Protein AF-0000000078495177 (afdb_homodimer)

pLDDT: mean 87.51, std 13.02, range [41.69, 98.62]

InterPro domains:
  IPR006459 Casparian strip membrane protein [TIGR01569] (25-181)
  IPR006702 Casparian strip membrane protein domain [PF04535] (22-170)
  IPR044173 Casparian strip membrane protein/CASP-like protein [PTHR36488] (22-182)

Nearest PDB structures (foldseek):
  9brd-assembly1_U  TM=6.854E-01  e=9.617E-03  Rattus norvegicus
  8d9o-assembly1_A  TM=4.061E-01  e=2.773E-01  synthetic construct
  8afz-assembly1_A  TM=3.762E-01  e=4.648E+00  Homo sapiens
  7aal-assembly1_B  TM=2.722E-01  e=9.930E+00  Homo sapiens
  9brd-assembly1_U  TM=6.854E-01  e=5.134E-03  Rattus norvegicus

Solvent-accessible surface area (backbone atoms only — not comparable to full-atom values): 18613 Å² total; per-residue (Å²): 139,77,74,63,60,62,52,53,52,49,51,49,48,50,52,49,50,50,50,48,51,51,51,52,51,49,32,51,49,36,28,49,28,24,46,51,18,35,50,39,35,73,64,23,55,40,76,41,74,40,76,47,93,92,44,98,54,67,42,80,46,73,45,49,43,83,73,34,68,38,44,43,45,27,42,52,40,30,47,50,49,26,53,48,26,52,54,50,43,55,51,59,63,50,38,78,76,42,65,86,51,42,66,61,50,36,52,52,48,31,47,53,31,47,54,48,24,37,46,39,19,16,25,34,16,10,36,46,30,46,50,45,34,29,63,71,26,33,81,86,73,58,28,61,54,44,33,83,77,38,45,69,29,43,50,27,47,50,49,17,40,53,36,38,50,51,30,33,52,46,31,49,50,51,28,43,49,33,47,50,53,50,50,56,59,45,78,103,138,77,74,62,60,61,53,53,52,50,51,49,49,50,52,49,51,51,50,48,53,52,49,50,52,50,32,52,48,34,28,50,28,24,46,50,20,34,52,39,35,75,63,22,55,40,76,42,73,39,75,47,93,91,44,97,54,66,42,80,47,73,47,47,43,82,72,34,68,39,43,45,47,26,41,52,41,30,47,50,48,24,54,48,28,52,54,50,42,54,50,59,62,49,39,79,78,42,65,87,52,44,66,60,49,34,51,52,48,32,46,54,30,46,54,48,25,38,47,38,19,16,24,34,17,9,35,46,32,46,49,46,34,30,64,71,26,33,79,87,74,59,29,62,52,44,32,84,76,38,44,69,29,43,50,28,47,50,49,19,39,54,36,36,50,50,31,32,52,46,31,49,50,50,27,42,49,33,48,49,53,48,50,55,59,46,77,105

Structure (mmCIF, N/CA/C/O backbone):
data_AF-0000000078495177-model_v1
#
loop_
_entity.id
_entity.type
_entity.pdbx_description
1 polymer 'CASP-like protein'
#
loop_
_atom_site.group_PDB
_atom_site.id
_atom_site.type_symbol
_atom_site.label_atom_id
_atom_site.label_alt_id
_atom_site.label_comp_id
_atom_site.label_asym_id
_atom_site.label_entity_id
_atom_site.label_seq_id
_atom_site.pdbx_PDB_ins_code
_atom_site.Cartn_x
_atom_site.Cartn_y
_atom_site.Cartn_z
_atom_site.occupancy
_atom_site.B_iso_or_equiv
_atom_site.auth_seq_id
_atom_site.auth_comp_id
_atom_site.auth_asym_id
_atom_site.auth_atom_id
_atom_site.pdbx_PDB_model_num
ATOM 1 N N . MET A 1 1 ? -11.586 50.062 8.516 1 41.69 1 MET A N 1
A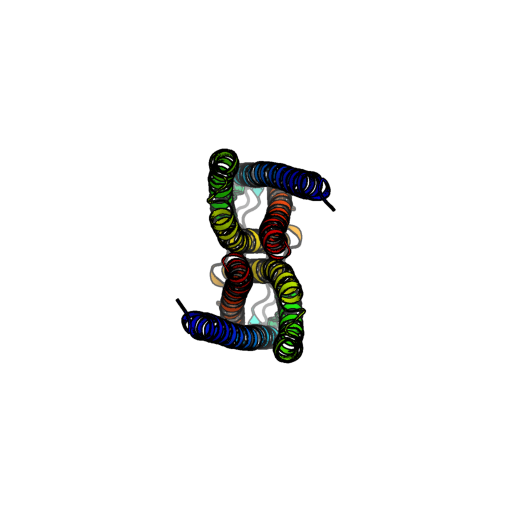TOM 2 C CA . MET A 1 1 ? -10.734 49 9.031 1 41.69 1 MET A CA 1
ATOM 3 C C . MET A 1 1 ? -11.539 48.031 9.898 1 41.69 1 MET A C 1
ATOM 5 O O . MET A 1 1 ? -10.961 47.188 10.578 1 41.69 1 MET A O 1
ATOM 9 N N . ALA A 1 2 ? -12.703 48.344 10.398 1 52.03 2 ALA A N 1
ATOM 10 C CA . ALA A 1 2 ? -13.656 47.906 11.406 1 52.03 2 ALA A CA 1
ATOM 11 C C . ALA A 1 2 ? -14.039 46.438 11.172 1 52.03 2 ALA A C 1
ATOM 13 O O . ALA A 1 2 ? -13.93 45.594 12.07 1 52.03 2 ALA A O 1
ATOM 14 N N . SER A 1 3 ? -15.117 46.125 10.5 1 46.94 3 SER A N 1
ATOM 15 C CA . SER A 1 3 ? -16.078 45.031 10.469 1 46.94 3 SER A CA 1
ATOM 16 C C . SER A 1 3 ? -15.531 43.844 9.711 1 46.94 3 SER A C 1
ATOM 18 O O . SER A 1 3 ? -16.281 42.938 9.344 1 46.94 3 SER A O 1
ATOM 20 N N . GLU A 1 4 ? -14.398 43.844 9.023 1 54.75 4 GLU A N 1
ATOM 21 C CA . GLU A 1 4 ? -13.781 42.781 8.234 1 54.75 4 GLU A CA 1
ATOM 22 C C . GLU A 1 4 ? -13.43 41.562 9.102 1 54.75 4 GLU A C 1
ATOM 24 O O . GLU A 1 4 ? -13.273 40.469 8.594 1 54.75 4 GLU A O 1
ATOM 29 N N . ALA A 1 5 ? -13.266 41.688 10.32 1 57.94 5 ALA A N 1
ATOM 30 C CA . ALA A 1 5 ? -12.945 40.656 11.289 1 57.94 5 ALA A CA 1
ATOM 31 C C . ALA A 1 5 ? -14.078 39.625 11.391 1 57.94 5 ALA A C 1
ATOM 33 O O . ALA A 1 5 ? -13.844 38.438 11.375 1 57.94 5 ALA A O 1
ATOM 34 N N . PRO A 1 6 ? -15.227 40.125 11.445 1 59.19 6 PRO A N 1
ATOM 35 C CA . PRO A 1 6 ? -16.297 39.125 11.57 1 59.19 6 PRO A CA 1
ATOM 36 C C . PRO A 1 6 ? -16.469 38.281 10.312 1 59.19 6 PRO A C 1
ATOM 38 O O . PRO A 1 6 ? -16.797 37.094 10.398 1 59.19 6 PRO A O 1
ATOM 41 N N . ALA A 1 7 ? -16.219 38.781 9.188 1 60.12 7 ALA A N 1
ATOM 42 C CA . ALA A 1 7 ? -16.359 38.062 7.922 1 60.12 7 ALA A CA 1
ATOM 43 C C . ALA A 1 7 ? -15.258 37.031 7.746 1 60.12 7 ALA A C 1
ATOM 45 O O . ALA A 1 7 ? -15.508 35.938 7.254 1 60.12 7 ALA A O 1
ATOM 46 N N . LYS A 1 8 ? -14.07 37.344 8.109 1 60.84 8 LYS A N 1
ATOM 47 C CA . LYS A 1 8 ? -12.961 36.406 8.023 1 60.84 8 LYS A CA 1
ATOM 48 C C . LYS A 1 8 ? -13.164 35.25 8.969 1 60.84 8 LYS A C 1
ATOM 50 O O . LYS A 1 8 ? -12.891 34.094 8.602 1 60.84 8 LYS A O 1
ATOM 55 N N . TYR A 1 9 ? -13.727 35.562 10.141 1 63.09 9 TYR A N 1
ATOM 56 C CA . TYR A 1 9 ? -14.031 34.5 11.094 1 63.09 9 TYR A CA 1
ATOM 57 C C . TYR A 1 9 ? -15.172 33.625 10.586 1 63.09 9 TYR A C 1
ATOM 59 O O . TYR A 1 9 ? -15.141 32.406 10.742 1 63.09 9 TYR A O 1
ATOM 67 N N . GLU A 1 10 ? -16.141 34.25 9.977 1 63.38 10 GLU A N 1
ATOM 68 C CA . GLU A 1 10 ? -17.25 33.5 9.398 1 63.38 10 GLU A CA 1
ATOM 69 C C . GLU A 1 10 ? -16.781 32.656 8.203 1 63.38 10 GLU A C 1
ATOM 71 O O . GLU A 1 10 ? -17.203 31.516 8.023 1 63.38 10 GLU A O 1
ATOM 76 N N . ASP A 1 11 ? -15.914 33.188 7.434 1 62.84 11 ASP A N 1
ATOM 77 C CA . ASP A 1 11 ? -15.359 32.5 6.277 1 62.84 11 ASP A CA 1
ATOM 78 C C . ASP A 1 11 ? -14.5 31.312 6.715 1 62.84 11 ASP A C 1
ATOM 80 O O . ASP A 1 11 ? -14.617 30.203 6.168 1 62.84 11 ASP A O 1
ATOM 84 N N . GLN A 1 12 ? -13.82 31.562 7.773 1 67.25 12 GLN A N 1
ATOM 85 C CA . GLN A 1 12 ? -12.984 30.484 8.297 1 67.25 12 GLN A CA 1
ATOM 86 C C . GLN A 1 12 ? -13.836 29.375 8.906 1 67.25 12 GLN A C 1
ATOM 88 O O . GLN A 1 12 ? -13.523 28.188 8.758 1 67.25 12 GLN A O 1
ATOM 93 N N . ARG A 1 13 ? -14.898 29.812 9.602 1 67 13 ARG A N 1
ATOM 94 C CA . ARG A 1 13 ? -15.82 28.828 10.172 1 67 13 ARG A CA 1
ATOM 95 C C . ARG A 1 13 ? -16.5 28.016 9.078 1 67 13 ARG A C 1
ATOM 97 O O . ARG A 1 13 ? -16.641 26.797 9.203 1 67 13 ARG A O 1
ATOM 104 N N . ALA A 1 14 ? -16.891 28.703 8.078 1 68 14 ALA A N 1
ATOM 105 C CA . ALA A 1 14 ? -17.531 28.016 6.961 1 68 14 ALA A CA 1
ATOM 106 C C . ALA A 1 14 ? -16.578 27.031 6.289 1 68 14 ALA A C 1
ATOM 108 O O . ALA A 1 14 ? -16.969 25.922 5.938 1 68 14 ALA A O 1
ATOM 109 N N . VAL A 1 15 ? -15.367 27.391 6.145 1 66.12 15 VAL A N 1
ATOM 110 C CA . VAL A 1 15 ? -14.359 26.531 5.527 1 66.12 15 VAL A CA 1
ATOM 111 C C . VAL A 1 15 ? -14.086 25.328 6.422 1 66.12 15 VAL A C 1
ATOM 113 O O . VAL A 1 15 ? -13.992 24.188 5.941 1 66.12 15 VAL A O 1
ATOM 116 N N . ARG A 1 16 ? -14.141 25.609 7.66 1 69.38 16 ARG A N 1
ATOM 117 C CA . ARG A 1 16 ? -13.891 24.531 8.617 1 69.38 16 ARG A CA 1
ATOM 118 C C . ARG A 1 16 ? -15.047 23.531 8.625 1 69.38 16 ARG A C 1
ATOM 120 O O . ARG A 1 16 ? -14.82 22.328 8.695 1 69.38 16 ARG A O 1
ATOM 127 N N . GLU A 1 17 ? -16.219 24.125 8.531 1 70.44 17 GLU A N 1
ATOM 128 C CA . GLU A 1 17 ? -17.406 23.266 8.523 1 70.44 17 GLU A CA 1
ATOM 129 C C . GLU A 1 17 ? -17.469 22.422 7.246 1 70.44 17 GLU A C 1
ATOM 131 O O . GLU A 1 17 ? -17.859 21.266 7.285 1 70.44 17 GLU A O 1
ATOM 136 N N . ASN A 1 18 ? -17.094 23 6.25 1 74.19 18 ASN A N 1
ATOM 137 C CA . ASN A 1 18 ? -17.094 22.266 4.988 1 74.19 18 ASN A CA 1
ATOM 138 C C . ASN A 1 18 ? -16.047 21.141 5 1 74.19 18 ASN A C 1
ATOM 140 O O . ASN A 1 18 ? -16.328 20.047 4.531 1 74.19 18 ASN A O 1
ATOM 144 N N . TYR A 1 19 ? -15.023 21.453 5.668 1 79.69 19 TYR A N 1
ATOM 145 C CA . TYR A 1 19 ? -13.977 20.453 5.73 1 79.69 19 TYR A CA 1
ATOM 146 C C . TYR A 1 19 ? -14.391 19.297 6.633 1 79.69 19 TYR A C 1
ATOM 148 O O . TYR A 1 19 ? -14.109 18.125 6.328 1 79.69 19 TYR A O 1
ATOM 156 N N . PHE A 1 20 ? -15.172 19.672 7.578 1 80.44 20 PHE A N 1
ATOM 157 C CA . PHE A 1 20 ? -15.656 18.641 8.492 1 80.44 20 PHE A CA 1
ATOM 158 C C . PHE A 1 20 ? -16.672 17.734 7.793 1 80.44 20 PHE A C 1
ATOM 160 O O . PHE A 1 20 ? -16.594 16.516 7.926 1 80.44 20 PHE A O 1
ATOM 167 N N . GLY A 1 21 ? -17.5 18.297 7.105 1 84.44 21 GLY A N 1
ATOM 168 C CA . GLY A 1 21 ? -18.484 17.516 6.363 1 84.44 21 GLY A CA 1
ATOM 169 C C . GLY A 1 21 ? -17.859 16.594 5.34 1 84.44 21 GLY A C 1
ATOM 170 O O . GLY A 1 21 ? -18.281 15.445 5.184 1 84.44 21 GLY A O 1
ATOM 171 N N . ILE A 1 22 ? -16.906 17.078 4.672 1 89.88 22 ILE A N 1
ATOM 172 C CA . ILE A 1 22 ? -16.203 16.297 3.664 1 89.88 22 ILE A CA 1
ATOM 173 C C . ILE A 1 22 ? -15.461 15.148 4.336 1 89.88 22 ILE A C 1
ATOM 175 O O . ILE A 1 22 ? -15.461 14.016 3.838 1 89.88 22 ILE A O 1
ATOM 179 N N . ASP A 1 23 ? -14.891 15.422 5.41 1 89.81 23 ASP A N 1
ATOM 180 C CA . ASP A 1 23 ? -14.164 14.398 6.156 1 89.81 23 ASP A CA 1
ATOM 181 C C . ASP A 1 23 ? -15.102 13.266 6.594 1 89.81 23 ASP A C 1
ATOM 183 O O . ASP A 1 23 ? -14.805 12.094 6.371 1 89.81 23 ASP A O 1
ATOM 187 N N . VAL A 1 24 ? -16.203 13.633 7.176 1 89.62 24 VAL A N 1
ATOM 188 C CA . VAL A 1 24 ? -17.172 12.641 7.656 1 89.62 24 VAL A CA 1
ATOM 189 C C . VAL A 1 24 ? -17.703 11.836 6.477 1 89.62 24 VAL A C 1
ATOM 191 O O . VAL A 1 24 ? -17.844 10.617 6.562 1 89.62 24 VAL A O 1
ATOM 194 N N . GLY A 1 25 ? -17.984 12.469 5.426 1 92.88 25 GLY A N 1
ATOM 195 C CA . GLY A 1 25 ? -18.453 11.781 4.238 1 92.88 25 GLY A CA 1
ATOM 196 C C . GLY A 1 25 ? -17.469 10.773 3.691 1 92.88 25 GLY A C 1
ATOM 197 O O . GLY A 1 25 ? -17.844 9.664 3.314 1 92.88 25 GLY A O 1
ATOM 198 N N . LEU A 1 26 ? -16.266 11.18 3.65 1 94.75 26 LEU A N 1
ATOM 199 C CA . LEU A 1 26 ? -15.219 10.289 3.148 1 94.75 26 LEU A CA 1
ATOM 200 C C . LEU A 1 26 ? -15.031 9.102 4.082 1 94.75 26 LEU A C 1
ATOM 202 O O . LEU A 1 26 ? -14.758 7.988 3.627 1 94.75 26 LEU A O 1
ATOM 206 N N . ARG A 1 27 ? -15.203 9.328 5.297 1 94.94 27 ARG A N 1
ATOM 207 C CA . ARG A 1 27 ? -15.039 8.25 6.262 1 94.94 27 ARG A CA 1
ATOM 208 C C . ARG A 1 27 ? -16.188 7.254 6.172 1 94.94 27 ARG A C 1
ATOM 210 O O . ARG A 1 27 ? -15.992 6.051 6.344 1 94.94 27 ARG A O 1
ATOM 217 N N . VAL A 1 28 ? -17.344 7.695 5.926 1 95.62 28 VAL A N 1
ATOM 218 C CA . VAL A 1 28 ? -18.484 6.816 5.715 1 95.62 28 VAL A CA 1
ATOM 219 C C . VAL A 1 28 ? -18.266 5.98 4.457 1 95.62 28 VAL A C 1
ATOM 221 O O . VAL A 1 28 ? -18.516 4.773 4.453 1 95.62 28 VAL A O 1
ATOM 224 N N . LEU A 1 29 ? -17.766 6.641 3.475 1 97.31 29 LEU A N 1
ATOM 225 C CA . LEU A 1 29 ? -17.484 5.93 2.232 1 97.31 29 LEU A CA 1
ATOM 226 C C . LEU A 1 29 ? -16.391 4.891 2.441 1 97.31 29 LEU A C 1
ATOM 228 O O . LEU A 1 29 ? -16.438 3.801 1.866 1 97.31 29 LEU A O 1
ATOM 232 N N . LEU A 1 30 ? -15.414 5.301 3.195 1 97.75 30 LEU A N 1
ATOM 233 C CA . LEU A 1 30 ? -14.352 4.355 3.514 1 97.75 30 LEU A CA 1
ATOM 234 C C . LEU A 1 30 ? -14.906 3.137 4.242 1 97.75 30 LEU A C 1
ATOM 236 O O . LEU A 1 30 ? -14.539 2.002 3.932 1 97.75 30 LEU A O 1
ATOM 240 N N . PHE A 1 31 ? -15.805 3.346 5.199 1 97.81 31 PHE A N 1
ATOM 241 C CA . PHE A 1 31 ? -16.453 2.258 5.926 1 97.81 31 PHE A CA 1
ATOM 242 C C . PHE A 1 31 ? -17.219 1.355 4.973 1 97.81 31 PHE A C 1
ATOM 244 O O . PHE A 1 31 ? -17.078 0.132 5.008 1 97.81 31 PHE A O 1
ATOM 251 N N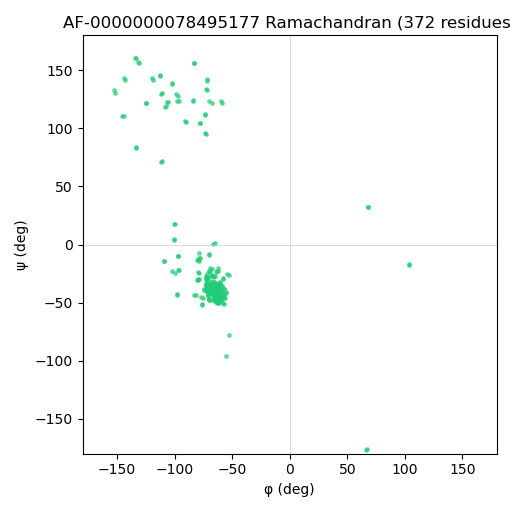 . ALA A 1 32 ? -17.938 1.971 4.109 1 98.25 32 ALA A N 1
ATOM 252 C CA . ALA A 1 32 ? -18.734 1.204 3.158 1 98.25 32 ALA A CA 1
ATOM 253 C C . ALA A 1 32 ? -17.844 0.398 2.217 1 98.25 32 ALA A C 1
ATOM 255 O O . ALA A 1 32 ? -18.094 -0.787 1.982 1 98.25 32 ALA A O 1
ATOM 256 N N . ALA A 1 33 ? -16.828 1.015 1.692 1 98.44 33 ALA A N 1
ATOM 257 C CA . ALA A 1 33 ? -15.93 0.353 0.742 1 98.44 33 ALA A CA 1
ATOM 258 C C . ALA A 1 33 ? -15.227 -0.836 1.388 1 98.44 33 ALA A C 1
ATOM 260 O O . ALA A 1 33 ? -15.141 -1.913 0.793 1 98.44 33 ALA A O 1
ATOM 261 N N . THR A 1 34 ? -14.742 -0.66 2.615 1 98.56 34 THR A N 1
ATOM 262 C CA . THR A 1 34 ? -14.031 -1.744 3.289 1 98.56 34 THR A CA 1
ATOM 263 C C . THR A 1 34 ? -15 -2.863 3.672 1 98.56 34 THR A C 1
ATOM 265 O O . THR A 1 34 ? -14.68 -4.043 3.52 1 98.56 34 THR A O 1
ATOM 268 N N . LEU A 1 35 ? -16.156 -2.496 4.098 1 98.19 35 LEU A N 1
ATOM 269 C CA . LEU A 1 35 ? -17.156 -3.494 4.477 1 98.19 35 LEU A CA 1
ATOM 270 C C . LEU A 1 35 ? -17.594 -4.316 3.27 1 98.19 35 LEU A C 1
ATOM 272 O O . LEU A 1 35 ? -17.609 -5.547 3.328 1 98.19 35 LEU A O 1
ATOM 276 N N . VAL A 1 36 ? -17.891 -3.637 2.215 1 98.44 36 VAL A N 1
ATOM 277 C CA . VAL A 1 36 ? -18.328 -4.316 0.998 1 98.44 36 VAL A CA 1
ATOM 278 C C . VAL A 1 36 ? -17.219 -5.238 0.498 1 98.44 36 VAL A C 1
ATOM 280 O O . VAL A 1 36 ? -17.469 -6.379 0.112 1 98.44 36 VAL A O 1
ATOM 283 N N . SER A 1 37 ? -16.016 -4.738 0.53 1 98.62 37 SER A N 1
ATOM 284 C CA . SER A 1 37 ? -14.883 -5.535 0.065 1 98.62 37 SER A CA 1
ATOM 285 C C . SER A 1 37 ? -14.719 -6.797 0.906 1 98.62 37 SER A C 1
ATOM 287 O O . SER A 1 37 ? -14.508 -7.887 0.367 1 98.62 37 SER A O 1
ATOM 289 N N . VAL A 1 38 ? -14.836 -6.688 2.201 1 98.25 38 VAL A N 1
ATOM 290 C CA . VAL A 1 38 ? -14.68 -7.824 3.1 1 98.25 38 VAL A CA 1
ATOM 291 C C . VAL A 1 38 ? -15.812 -8.82 2.873 1 98.25 38 VAL A C 1
ATOM 293 O O . VAL A 1 38 ? -15.57 -10.031 2.762 1 98.25 38 VAL A O 1
ATOM 296 N N . ILE A 1 39 ? -17 -8.352 2.721 1 97.94 39 ILE A N 1
ATOM 297 C CA . ILE A 1 39 ? -18.156 -9.227 2.543 1 97.94 39 ILE A CA 1
ATOM 298 C C . ILE A 1 39 ? -18.047 -9.953 1.204 1 97.94 39 ILE A C 1
ATOM 300 O O . ILE A 1 39 ? -18.219 -11.172 1.138 1 97.94 39 ILE A O 1
ATOM 304 N N . VAL A 1 40 ? -17.75 -9.242 0.16 1 97.81 40 VAL A N 1
ATOM 305 C CA . VAL A 1 40 ? -17.656 -9.836 -1.171 1 97.81 40 VAL A CA 1
ATOM 306 C C . VAL A 1 40 ? -16.562 -10.891 -1.189 1 97.81 40 VAL A C 1
ATOM 308 O O . VAL A 1 40 ? -16.734 -11.969 -1.767 1 97.81 40 VAL A O 1
ATOM 311 N N . MET A 1 41 ? -15.445 -10.617 -0.524 1 97.56 41 MET A N 1
ATOM 312 C CA . MET A 1 41 ? -14.352 -11.586 -0.475 1 97.56 41 MET A CA 1
ATOM 313 C C . MET A 1 41 ? -14.734 -12.797 0.363 1 97.56 41 MET A C 1
ATOM 315 O O . MET A 1 41 ? -14.461 -13.938 -0.024 1 97.56 41 MET A O 1
ATOM 319 N N . ALA A 1 42 ? -15.391 -12.539 1.483 1 95.44 42 ALA A N 1
ATOM 320 C CA . ALA A 1 42 ? -15.727 -13.609 2.416 1 95.44 42 ALA A CA 1
ATOM 321 C C . ALA A 1 42 ? -16.797 -14.523 1.834 1 95.44 42 ALA A C 1
ATOM 323 O O . ALA A 1 42 ? -16.906 -15.688 2.221 1 95.44 42 ALA A O 1
ATOM 324 N N . THR A 1 43 ? -17.531 -14 0.903 1 95.19 43 THR A N 1
ATOM 325 C CA . THR A 1 43 ? -18.594 -14.797 0.306 1 95.19 43 THR A CA 1
ATOM 326 C C . THR A 1 43 ? -18.156 -15.367 -1.041 1 95.19 43 THR A C 1
ATOM 328 O O . THR A 1 43 ? -18.938 -16.016 -1.728 1 95.19 43 THR A O 1
ATOM 331 N N . ALA A 1 44 ? -16.953 -15.141 -1.387 1 95.38 44 ALA A N 1
ATOM 332 C CA . ALA A 1 44 ? -16.422 -15.68 -2.639 1 95.38 44 ALA A CA 1
ATOM 333 C C . ALA A 1 44 ? -16.188 -17.188 -2.531 1 95.38 44 ALA A C 1
ATOM 335 O O . ALA A 1 44 ? -15.188 -17.625 -1.961 1 95.38 44 ALA A O 1
ATOM 336 N N . LYS A 1 45 ? -17.109 -17.969 -2.949 1 94 45 LYS A N 1
ATOM 337 C CA . LYS A 1 45 ? -17 -19.422 -2.957 1 94 45 LYS A CA 1
ATOM 338 C C . LYS A 1 45 ? -17.672 -20.016 -4.191 1 94 45 LYS A C 1
ATOM 340 O O . LYS A 1 45 ? -18.656 -19.469 -4.699 1 94 45 LYS A O 1
ATOM 345 N N . GLN A 1 46 ? -17.016 -21.031 -4.68 1 93.94 46 GLN A N 1
ATOM 346 C CA . GLN A 1 46 ? -17.547 -21.75 -5.836 1 93.94 46 GLN A CA 1
ATOM 347 C C . GLN A 1 46 ? -17.094 -23.203 -5.852 1 93.94 46 GLN A C 1
ATOM 349 O O . GLN A 1 46 ? -15.906 -23.5 -5.672 1 93.94 46 GLN A O 1
ATOM 354 N N . THR A 1 47 ? -18.062 -24.141 -6.039 1 92.69 47 THR A N 1
ATOM 355 C CA . THR A 1 47 ? -17.766 -25.562 -6.129 1 92.69 47 THR A CA 1
ATOM 356 C C . THR A 1 47 ? -17.875 -26.047 -7.57 1 92.69 47 THR A C 1
ATOM 358 O O . THR A 1 47 ? -18.859 -25.781 -8.25 1 92.69 47 THR A O 1
ATOM 361 N N . GLU A 1 48 ? -16.797 -26.609 -8.047 1 90.81 48 GLU A N 1
ATOM 362 C CA . GLU A 1 48 ? -16.812 -27.125 -9.406 1 90.81 48 GLU A CA 1
ATOM 363 C C . GLU A 1 48 ? -16.25 -28.547 -9.453 1 90.81 48 GLU A C 1
ATOM 365 O O . GLU A 1 48 ? -15.5 -28.953 -8.562 1 90.81 48 GLU A O 1
ATOM 370 N N . LEU A 1 49 ? -16.641 -29.312 -10.516 1 86 49 LEU A N 1
ATOM 371 C CA . LEU A 1 49 ? -16.125 -30.656 -10.758 1 86 49 LEU A CA 1
ATOM 372 C C . LEU A 1 49 ? -14.891 -30.609 -11.648 1 86 49 LEU A C 1
ATOM 374 O O . LEU A 1 49 ? -14.961 -30.172 -12.797 1 86 49 LEU A O 1
ATOM 378 N N . VAL A 1 50 ? -13.773 -30.859 -10.93 1 79.75 50 VAL A N 1
ATOM 379 C CA . VAL A 1 50 ? -12.531 -30.781 -11.688 1 79.75 50 VAL A CA 1
ATOM 380 C C . VAL A 1 50 ? -11.906 -32.188 -11.789 1 79.75 50 VAL A C 1
ATOM 382 O O . VAL A 1 50 ? -12.156 -33.031 -10.945 1 79.75 50 VAL A O 1
ATOM 385 N N . SER A 1 51 ? -11.273 -32.344 -13.008 1 74.31 51 SER A N 1
ATOM 386 C CA . SER A 1 51 ? -10.57 -33.625 -13.211 1 74.31 51 SER A CA 1
ATOM 387 C C . SER A 1 51 ? -9.234 -33.625 -12.469 1 74.31 51 SER A C 1
ATOM 389 O O . SER A 1 51 ? -8.453 -32.688 -12.578 1 74.31 51 SER A O 1
ATOM 391 N N . ALA A 1 52 ? -9.156 -34.344 -11.336 1 63.59 52 ALA A N 1
ATOM 392 C CA . ALA A 1 52 ? -7.879 -34.469 -10.641 1 63.59 52 ALA A CA 1
ATOM 393 C C . ALA A 1 52 ? -6.926 -35.375 -11.406 1 63.59 52 ALA A C 1
ATOM 395 O O . ALA A 1 52 ? -7.359 -36.312 -12.07 1 63.59 52 ALA A O 1
ATOM 396 N N . PRO A 1 53 ? -5.562 -34.969 -11.422 1 60.22 53 PRO A N 1
ATOM 397 C CA . PRO A 1 53 ? -4.648 -35.875 -12.109 1 60.22 53 PRO A CA 1
ATOM 398 C C . PRO A 1 53 ? -4.664 -37.281 -11.5 1 60.22 53 PRO A C 1
ATOM 400 O O . PRO A 1 53 ? -4.531 -37.438 -10.289 1 60.22 53 PRO A O 1
ATOM 403 N N . GLY A 1 54 ? -4.977 -38.25 -12.328 1 58.72 54 GLY A N 1
ATOM 404 C CA . GLY A 1 54 ? -4.867 -39.656 -11.953 1 58.72 54 GLY A CA 1
ATOM 405 C C . GLY A 1 54 ? -6.207 -40.312 -11.633 1 58.72 54 GLY A C 1
ATOM 406 O O . GLY A 1 54 ? -6.285 -41.5 -11.406 1 58.72 54 GLY A O 1
ATOM 407 N N . ILE A 1 55 ? -7.203 -39.469 -11.398 1 62.16 55 ILE A N 1
ATOM 408 C CA . ILE A 1 55 ? -8.492 -40.062 -11.039 1 62.16 55 ILE A CA 1
ATOM 409 C C . ILE A 1 55 ? -9.469 -39.906 -12.203 1 62.16 55 ILE A C 1
ATOM 411 O O . ILE A 1 55 ? -9.688 -38.781 -12.703 1 62.16 55 ILE A O 1
ATOM 415 N N . PRO A 1 56 ? -9.93 -40.969 -12.734 1 68.56 56 PRO A N 1
ATOM 416 C CA . PRO A 1 56 ? -10.844 -40.969 -13.883 1 68.56 56 PRO A CA 1
ATOM 417 C C . PRO A 1 56 ? -12.188 -40.344 -13.555 1 68.56 56 PRO A C 1
ATOM 419 O O . PRO A 1 56 ? -13.078 -40.281 -14.406 1 68.56 56 PRO A O 1
ATOM 422 N N . PHE A 1 57 ? -12.445 -39.812 -12.242 1 72.94 57 PHE A N 1
ATOM 423 C CA . PHE A 1 57 ? -13.727 -39.188 -11.906 1 72.94 57 PHE A CA 1
ATOM 424 C C . PHE A 1 57 ? -13.531 -37.75 -11.492 1 72.94 57 PHE A C 1
ATOM 426 O O . PHE A 1 57 ? -12.445 -37.344 -11.055 1 72.94 57 PHE A O 1
ATOM 433 N N . ARG A 1 58 ? -14.461 -37 -11.891 1 78.12 58 ARG A N 1
ATOM 434 C CA . ARG A 1 58 ? -14.477 -35.594 -11.492 1 78.12 58 ARG A CA 1
ATOM 435 C C . ARG A 1 58 ? -14.789 -35.469 -10 1 78.12 58 ARG A C 1
ATOM 437 O O . ARG A 1 58 ? -15.664 -36.156 -9.477 1 78.12 58 ARG A O 1
ATOM 444 N N . VAL A 1 59 ? -13.867 -34.812 -9.297 1 79.38 59 VAL A N 1
ATOM 445 C CA . VAL A 1 59 ? -14.062 -34.562 -7.875 1 79.38 59 VAL A CA 1
ATOM 446 C C . VAL A 1 59 ? -14.492 -33.125 -7.668 1 79.38 59 VAL A C 1
ATOM 448 O O . VAL A 1 59 ? -14.102 -32.219 -8.43 1 79.38 59 VAL A O 1
ATOM 451 N N . SER A 1 60 ? -15.445 -33.031 -6.762 1 83.69 60 SER A N 1
ATOM 452 C CA . SER A 1 60 ? -15.906 -31.672 -6.43 1 83.69 60 SER A CA 1
ATOM 453 C C . SER A 1 60 ? -14.883 -30.938 -5.586 1 83.69 60 SER A C 1
ATOM 455 O O . SER A 1 60 ? -14.578 -31.344 -4.461 1 83.69 60 SER A O 1
ATOM 457 N N . VAL A 1 61 ? -14.32 -29.953 -6.188 1 87.19 61 VAL A N 1
ATOM 458 C CA . VAL A 1 61 ? -13.352 -29.141 -5.461 1 87.19 61 VAL A CA 1
ATOM 459 C C . VAL A 1 61 ? -13.93 -27.734 -5.23 1 87.19 61 VAL A C 1
ATOM 461 O O . VAL A 1 61 ? -14.445 -27.109 -6.16 1 87.19 61 VAL A O 1
ATOM 464 N N . LYS A 1 62 ? -13.891 -27.266 -3.994 1 90.75 62 LYS A N 1
ATOM 465 C CA . LYS A 1 62 ? -14.406 -25.953 -3.588 1 90.75 62 LYS A CA 1
ATOM 466 C C . LYS A 1 62 ? -13.297 -24.922 -3.523 1 90.75 62 LYS A C 1
ATOM 468 O O . LYS A 1 62 ? -12.258 -25.156 -2.906 1 90.75 62 LYS A O 1
ATOM 473 N N . ALA A 1 63 ? -13.586 -23.875 -4.207 1 92.69 63 ALA A N 1
ATOM 474 C CA . ALA A 1 63 ? -12.672 -22.734 -4.137 1 92.69 63 ALA A CA 1
ATOM 475 C C . ALA A 1 63 ? -13.164 -21.719 -3.117 1 92.69 63 ALA A C 1
ATOM 477 O O . ALA A 1 63 ? -14.305 -21.266 -3.182 1 92.69 63 ALA A O 1
ATOM 478 N N . LYS A 1 64 ? -12.32 -21.406 -2.164 1 93.56 64 LYS A N 1
ATOM 479 C CA . LYS A 1 64 ? -12.617 -20.422 -1.116 1 93.56 64 LYS A CA 1
ATOM 480 C C . LYS A 1 64 ? -11.445 -19.469 -0.917 1 93.56 64 LYS A C 1
ATOM 482 O O . LYS A 1 64 ? -10.305 -19.797 -1.267 1 93.56 64 LYS A O 1
ATOM 487 N N . PHE A 1 65 ? -11.773 -18.328 -0.294 1 92.31 65 PHE A N 1
ATOM 488 C CA . PHE A 1 65 ? -10.719 -17.344 -0.078 1 92.31 65 PHE A CA 1
ATOM 489 C C . PHE A 1 65 ? -9.688 -17.875 0.919 1 92.31 65 PHE A C 1
ATOM 491 O O . PHE A 1 65 ? -8.523 -17.469 0.885 1 92.31 65 PHE A O 1
ATOM 498 N N . THR A 1 66 ? -10.047 -18.766 1.825 1 93.69 66 THR A N 1
ATOM 499 C CA . THR A 1 66 ? -9.164 -19.281 2.859 1 93.69 66 THR A CA 1
ATOM 500 C C . THR A 1 66 ? -8.094 -20.188 2.252 1 93.69 66 THR A C 1
ATOM 502 O O . THR A 1 66 ? -7.148 -20.594 2.934 1 93.69 66 THR A O 1
ATOM 505 N N . ASP A 1 67 ? -8.195 -20.5 1 1 92.88 67 ASP A N 1
ATOM 506 C CA . ASP A 1 67 ? -7.238 -21.375 0.32 1 92.88 67 ASP A CA 1
ATOM 507 C C . ASP A 1 67 ? -5.977 -20.594 -0.056 1 92.88 67 ASP A C 1
ATOM 509 O O . ASP A 1 67 ? -4.977 -21.188 -0.462 1 92.88 67 ASP A O 1
ATOM 513 N N . SER A 1 68 ? -6.062 -19.359 0.017 1 94.31 68 SER A N 1
ATOM 514 C CA . SER A 1 68 ? -4.922 -18.516 -0.332 1 94.31 68 SER A CA 1
ATOM 515 C C . SER A 1 68 ? -4.562 -17.578 0.808 1 94.31 68 SER A C 1
ATOM 517 O O . SER A 1 68 ? -5.387 -16.766 1.231 1 94.31 68 SER A O 1
ATOM 519 N N . PRO A 1 69 ? -3.377 -17.656 1.27 1 95.44 69 PRO A N 1
ATOM 520 C CA . PRO A 1 69 ? -2.947 -16.75 2.336 1 95.44 69 PRO A CA 1
ATOM 521 C C . PRO A 1 69 ? -3.066 -15.273 1.945 1 95.44 69 PRO A C 1
ATOM 523 O O . PRO A 1 69 ? -3.293 -14.422 2.805 1 95.44 69 PRO A O 1
ATOM 526 N N . ALA A 1 70 ? -2.803 -14.977 0.676 1 96.38 70 ALA A N 1
ATOM 527 C CA . ALA A 1 70 ? -2.93 -13.594 0.216 1 96.38 70 ALA A CA 1
ATOM 528 C C . ALA A 1 70 ? -4.336 -13.062 0.468 1 96.38 70 ALA A C 1
ATOM 530 O O . ALA A 1 70 ? -4.508 -11.914 0.879 1 96.38 70 ALA A O 1
ATOM 531 N N . PHE A 1 71 ? -5.348 -13.875 0.295 1 97.69 71 PHE A N 1
ATOM 532 C CA . PHE A 1 71 ? -6.734 -13.445 0.458 1 97.69 71 PHE A CA 1
ATOM 533 C C . PHE A 1 71 ? -7.121 -13.422 1.931 1 97.69 71 PHE A C 1
ATOM 535 O O . PHE A 1 71 ? -7.934 -12.586 2.35 1 97.69 71 PHE A O 1
ATOM 542 N N . ILE A 1 72 ? -6.535 -14.266 2.697 1 97.5 72 ILE A N 1
ATOM 543 C CA . ILE A 1 72 ? -6.73 -14.203 4.141 1 97.5 72 ILE A CA 1
ATOM 544 C C . ILE A 1 72 ? -6.184 -12.891 4.684 1 97.5 72 ILE A C 1
ATOM 546 O O . ILE A 1 72 ? -6.848 -12.211 5.469 1 97.5 72 ILE A O 1
ATOM 550 N N . TYR A 1 73 ? -4.984 -12.625 4.227 1 98.06 73 TYR A N 1
ATOM 551 C CA . TYR A 1 73 ? -4.395 -11.344 4.594 1 98.06 73 TYR A CA 1
ATOM 552 C C . TYR A 1 73 ? -5.277 -10.188 4.152 1 98.06 73 TYR A C 1
ATOM 554 O O . TYR A 1 73 ? -5.48 -9.227 4.898 1 98.06 73 TYR A O 1
ATOM 562 N N . PHE A 1 74 ? -5.77 -10.281 3.023 1 98.44 74 PHE A N 1
ATOM 563 C CA . PHE A 1 74 ? -6.645 -9.266 2.469 1 98.44 74 PHE A CA 1
ATOM 564 C C . PHE A 1 74 ? -7.855 -9.039 3.367 1 98.44 74 PHE A C 1
ATOM 566 O O . PHE A 1 74 ? -8.148 -7.906 3.752 1 98.44 74 PHE A O 1
ATOM 573 N N . VAL A 1 75 ? -8.539 -10.062 3.738 1 98.44 75 VAL A N 1
ATOM 574 C CA . VAL A 1 75 ? -9.75 -9.969 4.555 1 98.44 75 VAL A CA 1
ATOM 575 C C . VAL A 1 75 ? -9.391 -9.438 5.941 1 98.44 75 VAL A C 1
ATOM 577 O O . VAL A 1 75 ? -10.078 -8.57 6.477 1 98.44 75 VAL A O 1
ATOM 580 N N . ALA A 1 76 ? -8.367 -9.914 6.48 1 98.19 76 ALA A N 1
ATOM 581 C CA . ALA A 1 76 ? -7.938 -9.453 7.793 1 98.19 76 ALA A CA 1
ATOM 582 C C . ALA A 1 76 ? -7.609 -7.961 7.77 1 98.19 76 ALA A C 1
ATOM 584 O O . ALA A 1 76 ? -8.078 -7.203 8.625 1 98.19 76 ALA A O 1
ATOM 585 N N . ALA A 1 77 ? -6.789 -7.594 6.785 1 98.31 77 ALA A N 1
ATOM 586 C CA . ALA A 1 77 ? -6.359 -6.199 6.68 1 98.31 77 ALA A CA 1
ATOM 587 C C . ALA A 1 77 ? -7.555 -5.273 6.477 1 98.31 77 ALA A C 1
ATOM 589 O O . ALA A 1 77 ? -7.652 -4.227 7.125 1 98.31 77 ALA A O 1
ATOM 590 N N . LEU A 1 78 ? -8.453 -5.668 5.617 1 98.62 78 LEU A N 1
ATOM 591 C CA . LEU A 1 78 ? -9.602 -4.812 5.336 1 98.62 78 LEU A CA 1
ATOM 592 C C . LEU A 1 78 ? -10.586 -4.812 6.504 1 98.62 78 LEU A C 1
ATOM 594 O O . LEU A 1 78 ? -11.281 -3.822 6.734 1 98.62 78 LEU A O 1
ATOM 598 N N . SER A 1 79 ? -10.617 -5.902 7.258 1 98.56 79 SER A N 1
ATOM 599 C CA . SER A 1 79 ? -11.445 -5.906 8.461 1 98.56 79 SER A CA 1
ATOM 600 C C . SER A 1 79 ? -10.922 -4.91 9.492 1 98.56 79 SER A C 1
ATOM 602 O O . SER A 1 79 ? -11.703 -4.191 10.117 1 98.56 79 SER A O 1
ATOM 604 N N . VAL A 1 80 ? -9.672 -4.855 9.633 1 98.06 80 VAL A N 1
ATOM 605 C CA . VAL A 1 80 ? -9.062 -3.889 10.539 1 98.06 80 VAL A CA 1
ATOM 606 C C . VAL A 1 80 ? -9.359 -2.469 10.062 1 98.06 80 VAL A C 1
ATOM 608 O O . VAL A 1 80 ? -9.695 -1.595 10.867 1 98.06 80 VAL A O 1
ATOM 611 N N . ALA A 1 81 ? -9.211 -2.275 8.797 1 97.94 81 ALA A N 1
ATOM 612 C CA . ALA A 1 81 ? -9.5 -0.96 8.227 1 97.94 81 ALA A CA 1
ATOM 613 C C . ALA A 1 81 ? -10.969 -0.586 8.43 1 97.94 81 ALA A C 1
ATOM 615 O O . ALA A 1 81 ? -11.289 0.583 8.648 1 97.94 81 ALA A O 1
ATOM 616 N N . CYS A 1 82 ? -11.797 -1.555 8.336 1 97.81 82 CYS A N 1
ATOM 617 C CA . CYS A 1 82 ? -13.219 -1.328 8.562 1 97.81 82 CYS A CA 1
ATOM 618 C C . CYS A 1 82 ? -13.477 -0.887 10 1 97.81 82 CYS A C 1
ATOM 620 O O . CYS A 1 82 ? -14.172 0.099 10.234 1 97.81 82 CYS A O 1
ATOM 622 N N . LEU A 1 83 ? -12.938 -1.603 10.922 1 97.44 83 LEU A N 1
ATOM 623 C CA . LEU A 1 83 ? -13.055 -1.229 12.32 1 97.44 83 LEU A CA 1
ATOM 624 C C . LEU A 1 83 ? -12.477 0.16 12.57 1 97.44 83 LEU A C 1
ATOM 626 O O . LEU A 1 83 ? -13.078 0.969 13.281 1 97.44 83 LEU A O 1
ATOM 630 N N . TYR A 1 84 ? -11.375 0.388 11.992 1 97 84 TYR A N 1
ATOM 631 C CA . TYR A 1 84 ? -10.727 1.691 12.078 1 97 84 TYR A CA 1
ATOM 632 C C . TYR A 1 84 ? -11.648 2.797 11.586 1 97 84 TYR A C 1
ATOM 634 O O . TYR A 1 84 ? -11.758 3.852 12.219 1 97 84 TYR A O 1
ATOM 642 N N . SER A 1 85 ? -12.242 2.539 10.492 1 95.44 85 SER A N 1
ATOM 643 C CA . SER A 1 85 ? -13.133 3.543 9.914 1 95.44 85 SER A CA 1
ATOM 644 C C . SER A 1 85 ? -14.305 3.848 10.836 1 95.44 85 SER A C 1
ATOM 646 O O . SER A 1 85 ? -14.742 4.992 10.938 1 95.44 85 SER A O 1
ATOM 648 N N . ILE A 1 86 ? -14.781 2.881 11.531 1 94.81 86 ILE A N 1
ATOM 649 C CA . ILE A 1 86 ? -15.867 3.082 12.492 1 94.81 86 ILE A CA 1
ATOM 650 C C . ILE A 1 86 ? -15.383 3.99 13.625 1 94.81 86 ILE A C 1
ATOM 652 O O . ILE A 1 86 ? -16.047 4.973 13.961 1 94.81 86 ILE A O 1
ATOM 656 N N . ILE A 1 87 ? -14.273 3.686 14.148 1 93.56 87 ILE A N 1
ATOM 657 C CA . ILE A 1 87 ? -13.719 4.43 15.273 1 93.56 87 ILE A CA 1
ATOM 658 C C . ILE A 1 87 ? -13.469 5.879 14.859 1 93.56 87 ILE A C 1
ATOM 660 O O . ILE A 1 87 ? -13.828 6.809 15.586 1 93.56 87 ILE A O 1
ATOM 664 N N . THR A 1 88 ? -12.906 6.09 13.758 1 92.44 88 THR A N 1
ATOM 665 C CA . THR A 1 88 ? -12.562 7.441 13.328 1 92.44 88 THR A CA 1
ATOM 666 C C . THR A 1 88 ? -13.812 8.219 12.938 1 92.44 88 THR A C 1
ATOM 668 O O . THR A 1 88 ? -13.867 9.445 13.094 1 92.44 88 THR A O 1
ATOM 671 N N . MET A 1 89 ? -14.758 7.539 12.391 1 90.19 89 MET A N 1
ATOM 672 C CA . MET A 1 89 ? -16.031 8.203 12.086 1 90.19 89 MET A CA 1
ATOM 673 C C . MET A 1 89 ? -16.672 8.75 13.359 1 90.19 89 MET A C 1
ATOM 675 O O . MET A 1 89 ? -17.125 9.891 13.383 1 90.19 89 MET A O 1
ATOM 679 N N . LEU A 1 90 ? -16.703 8.031 14.438 1 88.81 90 LEU A N 1
ATOM 680 C CA . LEU A 1 90 ? -17.266 8.461 15.711 1 88.81 90 LEU A CA 1
ATOM 681 C C . LEU A 1 90 ? -16.438 9.594 16.312 1 88.81 90 LEU A C 1
ATOM 683 O O . LEU A 1 90 ? -17 10.539 16.875 1 88.81 90 LEU A O 1
ATOM 687 N N . ALA A 1 91 ? -15.164 9.438 16.172 1 86.94 91 ALA A N 1
ATOM 688 C CA . ALA A 1 91 ? -14.289 10.492 16.672 1 86.94 91 ALA A CA 1
ATOM 689 C C . ALA A 1 91 ? -14.492 11.797 15.914 1 86.94 91 ALA A C 1
ATOM 691 O O . ALA A 1 91 ? -14.469 12.875 16.5 1 86.94 91 ALA A O 1
ATOM 692 N N . SER A 1 92 ? -14.641 11.719 14.688 1 83.81 92 SER A N 1
ATOM 693 C CA . SER A 1 92 ? -14.867 12.906 13.875 1 83.81 92 SER A CA 1
ATOM 694 C C . SER A 1 92 ? -16.172 13.602 14.266 1 83.81 92 SER A C 1
ATOM 696 O O . SER A 1 92 ? -16.25 14.828 14.281 1 83.81 92 SER A O 1
ATOM 698 N N . LEU A 1 93 ? -17.141 12.891 14.594 1 83.06 93 LEU A N 1
ATOM 699 C CA . LEU A 1 93 ? -18.422 13.438 15 1 83.06 93 LEU A CA 1
ATOM 700 C C . LEU A 1 93 ? -18.328 14.07 16.391 1 83.06 93 LEU A C 1
ATOM 702 O O . LEU A 1 93 ? -19.031 15.023 16.688 1 83.06 93 LEU A O 1
ATOM 706 N N . SER A 1 94 ? -17.422 13.633 17.172 1 78.75 94 SER A N 1
ATOM 707 C CA . SER A 1 94 ? -17.281 14.133 18.531 1 78.75 94 SER A CA 1
ATOM 708 C C . SER A 1 94 ? -16.547 15.469 18.562 1 78.75 94 SER A C 1
ATOM 710 O O . SER A 1 94 ? -16.625 16.203 19.547 1 78.75 94 SER A O 1
ATOM 712 N N . VAL A 1 95 ? -15.648 15.727 17.625 1 73.19 95 VAL A N 1
ATOM 713 C CA . VAL A 1 95 ? -14.891 16.969 17.562 1 73.19 95 VAL A CA 1
ATOM 714 C C . VAL A 1 95 ? -15.852 18.156 17.469 1 73.19 95 VAL A C 1
ATOM 716 O O . VAL A 1 95 ? -15.523 19.266 17.906 1 73.19 95 VAL A O 1
ATOM 719 N N . VAL A 1 96 ? -17.016 18 16.906 1 67.75 96 VAL A N 1
ATOM 720 C CA . VAL A 1 96 ? -18.016 19.062 16.859 1 67.75 96 VAL A CA 1
ATOM 721 C C . VAL A 1 96 ? -18.281 19.578 18.281 1 67.75 96 VAL A C 1
ATOM 723 O O . VAL A 1 96 ? -18.484 20.781 18.484 1 67.75 96 VAL A O 1
ATOM 726 N N . SER A 1 97 ? -18.062 18.797 19.188 1 69.12 97 SER A N 1
ATOM 727 C CA . SER A 1 97 ? -18.391 19.188 20.547 1 69.12 97 SER A CA 1
ATOM 728 C C . SER A 1 97 ? -17.172 19.75 21.281 1 69.12 97 SER A C 1
ATOM 730 O O . SER A 1 97 ? -17.312 20.453 22.266 1 69.12 97 SER A O 1
ATOM 732 N N . LYS A 1 98 ? -15.992 19.469 20.891 1 68.69 98 LYS A N 1
ATOM 733 C CA . LYS A 1 98 ? -14.789 19.969 21.562 1 68.69 98 LYS A CA 1
ATOM 734 C C . LYS A 1 98 ? -13.789 20.5 20.547 1 68.69 98 LYS A C 1
ATOM 736 O O . LYS A 1 98 ? -12.828 19.812 20.188 1 68.69 98 LYS A O 1
ATOM 741 N N . PRO A 1 99 ? -13.984 21.734 20.156 1 64.5 99 PRO A N 1
ATOM 742 C CA . PRO A 1 99 ? -13.133 22.312 19.109 1 64.5 99 PRO A CA 1
ATOM 743 C C . PRO A 1 99 ? -11.695 22.531 19.578 1 64.5 99 PRO A C 1
ATOM 745 O O . PRO A 1 99 ? -10.781 22.594 18.75 1 64.5 99 PRO A O 1
ATOM 748 N N . ALA A 1 100 ? -11.453 22.594 20.906 1 61.75 100 ALA A N 1
ATOM 749 C CA . ALA A 1 100 ? -10.125 22.891 21.422 1 61.75 100 ALA A CA 1
ATOM 750 C C . ALA A 1 100 ? -9.133 21.781 21.078 1 61.75 100 ALA A C 1
ATOM 752 O O . ALA A 1 100 ? -7.941 22.047 20.891 1 61.75 100 ALA A O 1
ATOM 753 N N . SER A 1 101 ? -9.594 20.672 20.938 1 69.56 101 SER A N 1
ATOM 754 C CA . SER A 1 101 ? -8.68 19.547 20.703 1 69.56 101 SER A CA 1
ATOM 755 C C . SER A 1 101 ? -8.633 19.188 19.219 1 69.56 101 SER A C 1
ATOM 757 O O . SER A 1 101 ? -8.141 18.125 18.844 1 69.56 101 SER A O 1
ATOM 759 N N . ALA A 1 102 ? -9.055 20.062 18.375 1 76.06 102 ALA A N 1
ATOM 760 C CA . ALA A 1 102 ? -9.227 19.781 16.953 1 76.06 102 ALA A CA 1
ATOM 761 C C . ALA A 1 102 ? -7.875 19.562 16.281 1 76.06 102 ALA A C 1
ATOM 763 O O . ALA A 1 102 ? -7.723 18.625 15.477 1 76.06 102 ALA A O 1
ATOM 764 N N . LYS A 1 103 ? -6.953 20.281 16.75 1 79 103 LYS A N 1
ATOM 765 C CA . LYS A 1 103 ? -5.645 20.172 16.109 1 79 103 LYS A CA 1
ATOM 766 C C . LYS A 1 103 ? -4.992 18.828 16.422 1 79 103 LYS A C 1
ATOM 768 O O . LYS A 1 103 ? -4.418 18.188 15.531 1 79 103 LYS A O 1
ATOM 773 N N . ARG A 1 104 ? -5.129 18.438 17.625 1 82.56 104 ARG A N 1
ATOM 774 C CA . ARG A 1 104 ? -4.555 17.156 18.031 1 82.56 104 ARG A CA 1
ATOM 775 C C . ARG A 1 104 ? -5.27 16 17.359 1 82.56 104 ARG A C 1
ATOM 777 O O . ARG A 1 104 ? -4.633 15.016 16.953 1 82.56 104 ARG A O 1
ATOM 784 N N . LEU A 1 105 ? -6.434 16.094 17.219 1 84.62 105 LEU A N 1
ATOM 785 C CA . LEU A 1 105 ? -7.215 15.047 16.578 1 84.62 105 LEU A CA 1
ATOM 786 C C . LEU A 1 105 ? -6.875 14.938 15.102 1 84.62 105 LEU A C 1
ATOM 788 O O . LEU A 1 105 ? -6.789 13.828 14.555 1 84.62 105 LEU A O 1
ATOM 792 N N . LEU A 1 106 ? -6.66 16.062 14.539 1 83.06 106 LEU A N 1
ATOM 793 C CA . LEU A 1 106 ? -6.293 16.062 13.133 1 83.06 106 LEU A CA 1
ATOM 794 C C . LEU A 1 106 ? -4.938 15.406 12.922 1 83.06 106 LEU A C 1
ATOM 796 O O . LEU A 1 106 ? -4.734 14.695 11.93 1 83.06 106 LEU A O 1
ATOM 800 N N . LEU A 1 107 ? -4.113 15.625 13.859 1 86.12 107 LEU A N 1
ATOM 801 C CA . LEU A 1 107 ? -2.807 14.984 13.781 1 86.12 107 LEU A CA 1
ATOM 802 C C . LEU A 1 107 ? -2.934 13.469 13.93 1 86.12 107 LEU A C 1
ATOM 804 O O . LEU A 1 107 ? -2.291 12.711 13.195 1 86.12 107 LEU A O 1
ATOM 808 N N . TYR A 1 108 ? -3.748 13.078 14.844 1 87.81 108 TYR A N 1
ATOM 809 C CA . TYR A 1 108 ? -3.971 11.656 15.039 1 87.81 108 TYR A CA 1
ATOM 810 C C . TYR A 1 108 ? -4.582 11.016 13.797 1 87.81 108 TYR A C 1
ATOM 812 O O . TYR A 1 108 ? -4.188 9.922 13.391 1 87.81 108 TYR A O 1
ATOM 820 N N . PHE A 1 109 ? -5.453 11.633 13.18 1 88.38 109 PHE A N 1
ATOM 821 C CA . PHE A 1 109 ? -6.066 11.133 11.953 1 88.38 109 PHE A CA 1
ATOM 822 C C . PHE A 1 109 ? -5.039 11.031 10.836 1 88.38 109 PHE A C 1
ATOM 824 O O . PHE A 1 109 ? -5.004 10.039 10.102 1 88.38 109 PHE A O 1
ATOM 831 N N . ALA A 1 110 ? -4.266 12.008 10.734 1 88.38 110 ALA A N 1
ATOM 832 C CA . ALA A 1 110 ? -3.258 12.008 9.68 1 88.38 110 ALA A CA 1
ATOM 833 C C . ALA A 1 110 ? -2.295 10.836 9.844 1 88.38 110 ALA A C 1
ATOM 835 O O . ALA A 1 110 ? -1.937 10.172 8.867 1 88.38 110 ALA A O 1
ATOM 836 N N . PHE A 1 111 ? -1.993 10.484 11.047 1 91.12 111 PHE A N 1
ATOM 837 C CA . PHE A 1 111 ? -1.025 9.422 11.32 1 91.12 111 PHE A CA 1
ATOM 838 C C . PHE A 1 111 ? -1.639 8.055 11.078 1 91.12 111 PHE A C 1
ATOM 840 O O . PHE A 1 111 ? -1.074 7.234 10.352 1 91.12 111 PHE A O 1
ATOM 847 N N . TRP A 1 112 ? -2.717 7.848 11.641 1 94.44 112 TRP A N 1
ATOM 848 C CA . TRP A 1 112 ? -3.316 6.52 11.555 1 94.44 112 TRP A CA 1
ATOM 849 C C . TRP A 1 112 ? -3.857 6.258 10.148 1 94.44 112 TRP A C 1
ATOM 851 O O . TRP A 1 112 ? -3.855 5.117 9.68 1 94.44 112 TRP A O 1
ATOM 861 N N . ASP A 1 113 ? -4.242 7.281 9.492 1 95.69 113 ASP A N 1
ATOM 862 C CA . ASP A 1 113 ? -4.699 7.105 8.117 1 95.69 113 ASP A CA 1
ATOM 863 C C . ASP A 1 113 ? -3.561 6.641 7.211 1 95.69 113 ASP A C 1
ATOM 865 O O . ASP A 1 113 ? -3.764 5.805 6.328 1 95.69 113 ASP A O 1
ATOM 869 N N . VAL A 1 114 ? -2.439 7.172 7.426 1 96.12 114 VAL A N 1
ATOM 870 C CA . VAL A 1 114 ? -1.298 6.809 6.594 1 96.12 114 VAL A CA 1
ATOM 871 C C . VAL A 1 114 ? -0.892 5.363 6.879 1 96.12 114 VAL A C 1
ATOM 873 O O . VAL A 1 114 ? -0.569 4.609 5.957 1 96.12 114 VAL A O 1
ATOM 876 N N . VAL A 1 115 ? -0.943 4.941 8.078 1 96.62 115 VAL A N 1
ATOM 877 C CA . VAL A 1 115 ? -0.622 3.566 8.453 1 96.62 115 VAL A CA 1
ATOM 878 C C . VAL A 1 115 ? -1.644 2.611 7.836 1 96.62 115 VAL A C 1
ATOM 880 O O . VAL A 1 115 ? -1.275 1.586 7.258 1 96.62 115 VAL A O 1
ATOM 883 N N . MET A 1 116 ? -2.867 2.971 7.945 1 97.62 116 MET A N 1
ATOM 884 C CA . MET A 1 116 ? -3.926 2.135 7.387 1 97.62 116 MET A CA 1
ATOM 885 C C . MET A 1 116 ? -3.814 2.053 5.871 1 97.62 116 MET A C 1
ATOM 887 O O . MET A 1 116 ? -4.121 1.02 5.273 1 97.62 116 MET A O 1
ATOM 891 N N . LEU A 1 117 ? -3.389 3.133 5.277 1 97.88 117 LEU A N 1
ATOM 892 C CA . LEU A 1 117 ? -3.164 3.113 3.836 1 97.88 117 LEU A CA 1
ATOM 893 C C . LEU A 1 117 ? -2.117 2.068 3.463 1 97.88 117 LEU A C 1
ATOM 895 O O . LEU A 1 117 ? -2.311 1.296 2.521 1 97.88 117 LEU A O 1
ATOM 899 N N . GLY A 1 118 ? -1.018 2.094 4.199 1 98 118 GLY A N 1
ATOM 900 C CA . GLY A 1 118 ? 0.008 1.097 3.938 1 98 118 GLY A CA 1
ATOM 901 C C . GLY A 1 118 ? -0.508 -0.327 4.02 1 98 118 GLY A C 1
ATOM 902 O O . GLY A 1 118 ? -0.206 -1.153 3.158 1 98 118 GLY A O 1
ATOM 903 N N . ILE A 1 119 ? -1.324 -0.577 4.992 1 98.12 119 ILE A N 1
ATOM 904 C CA . ILE A 1 119 ? -1.863 -1.912 5.227 1 98.12 119 ILE A CA 1
ATOM 905 C C . ILE A 1 119 ? -2.842 -2.277 4.113 1 98.12 119 ILE A C 1
ATOM 907 O O . ILE A 1 119 ? -2.727 -3.342 3.502 1 98.12 119 ILE A O 1
ATOM 911 N N . VAL A 1 120 ? -3.732 -1.38 3.818 1 98.5 120 VAL A N 1
ATOM 912 C CA . VAL A 1 120 ? -4.77 -1.642 2.826 1 98.5 120 VAL A CA 1
ATOM 913 C C . VAL A 1 120 ? -4.145 -1.741 1.438 1 98.5 120 VAL A C 1
ATOM 915 O O . VAL A 1 120 ? -4.5 -2.623 0.651 1 98.5 120 VAL A O 1
ATOM 918 N N . ALA A 1 121 ? -3.205 -0.901 1.132 1 98.5 121 ALA A N 1
ATOM 919 C CA . ALA A 1 121 ? -2.557 -0.922 -0.176 1 98.5 121 ALA A CA 1
ATOM 920 C C . ALA A 1 121 ? -1.747 -2.201 -0.366 1 98.5 121 ALA A C 1
ATOM 922 O O . ALA A 1 121 ? -1.751 -2.791 -1.449 1 98.5 121 ALA A O 1
ATOM 923 N N . SER A 1 122 ? -1.089 -2.607 0.692 1 98.5 122 SER A N 1
ATOM 924 C CA . SER A 1 122 ? -0.322 -3.844 0.591 1 98.5 122 SER A CA 1
ATOM 925 C C . SER A 1 122 ? -1.24 -5.051 0.428 1 98.5 122 SER A C 1
ATOM 927 O O . SER A 1 122 ? -0.942 -5.965 -0.344 1 98.5 122 SER A O 1
ATOM 929 N N . ALA A 1 123 ? -2.346 -5.031 1.183 1 98.62 123 ALA A N 1
ATOM 930 C CA . ALA A 1 123 ? -3.318 -6.113 1.041 1 98.62 123 ALA A CA 1
ATOM 931 C C . ALA A 1 123 ? -3.932 -6.121 -0.356 1 98.62 123 ALA A C 1
ATOM 933 O O . ALA A 1 123 ? -4.133 -7.184 -0.948 1 98.62 123 ALA A O 1
ATOM 934 N N . THR A 1 124 ? -4.246 -4.957 -0.867 1 98.62 124 THR A N 1
ATOM 935 C CA . THR A 1 124 ? -4.789 -4.824 -2.213 1 98.62 124 THR A CA 1
ATOM 936 C C . THR A 1 124 ? -3.783 -5.305 -3.256 1 98.62 124 THR A C 1
ATOM 938 O O . THR A 1 124 ? -4.148 -6 -4.203 1 98.62 124 THR A O 1
ATOM 941 N N . GLY A 1 125 ? -2.541 -4.98 -3.068 1 98.5 125 GLY A N 1
ATOM 942 C CA . GLY A 1 125 ? -1.495 -5.461 -3.957 1 98.5 125 GLY A CA 1
ATOM 943 C C . GLY A 1 125 ? -1.345 -6.973 -3.936 1 98.5 125 GLY A C 1
ATOM 944 O O . GLY A 1 125 ? -1.206 -7.602 -4.988 1 98.5 125 GLY A O 1
ATOM 945 N N . ALA A 1 126 ? -1.351 -7.504 -2.705 1 98.31 126 ALA A N 1
ATOM 946 C CA . ALA A 1 126 ? -1.253 -8.953 -2.57 1 98.31 126 ALA A CA 1
ATOM 947 C C . ALA A 1 126 ? -2.412 -9.648 -3.279 1 98.31 126 ALA A C 1
ATOM 949 O O . ALA A 1 126 ? -2.203 -10.586 -4.051 1 98.31 126 ALA A O 1
ATOM 950 N N . SER A 1 127 ? -3.588 -9.172 -3.027 1 98.06 127 SER A N 1
ATOM 951 C CA . SER A 1 127 ? -4.77 -9.727 -3.678 1 98.06 127 SER A CA 1
ATOM 952 C C . SER A 1 127 ? -4.695 -9.562 -5.191 1 98.06 127 SER A C 1
ATOM 954 O O . SER A 1 127 ? -4.984 -10.5 -5.938 1 98.06 127 SER A O 1
ATOM 956 N N . GLY A 1 128 ? -4.301 -8.406 -5.617 1 97.38 128 GLY A N 1
ATOM 957 C CA . GLY A 1 128 ? -4.191 -8.156 -7.043 1 97.38 128 GLY A CA 1
ATOM 958 C C . GLY A 1 128 ? -3.158 -9.031 -7.73 1 97.38 128 GLY A C 1
ATOM 959 O O . GLY A 1 128 ? -3.385 -9.508 -8.844 1 97.38 128 GLY A O 1
ATOM 960 N N . GLY A 1 129 ? -2.021 -9.227 -7.105 1 96.94 129 GLY A N 1
ATOM 961 C CA . GLY A 1 129 ? -0.981 -10.07 -7.672 1 96.94 129 GLY A CA 1
ATOM 962 C C . GLY A 1 129 ? -1.417 -11.516 -7.852 1 96.94 129 GLY A C 1
ATOM 963 O O . GLY A 1 129 ? -1.21 -12.102 -8.914 1 96.94 129 GLY A O 1
ATOM 964 N N . VAL A 1 130 ? -2.053 -12.023 -6.852 1 96.25 130 VAL A N 1
ATOM 965 C CA . VAL A 1 130 ? -2.471 -13.422 -6.891 1 96.25 130 VAL A CA 1
ATOM 966 C C . VAL A 1 130 ? -3.67 -13.57 -7.824 1 96.25 130 VAL A C 1
ATOM 968 O O . VAL A 1 130 ? -3.76 -14.547 -8.578 1 96.25 130 VAL A O 1
ATOM 971 N N . ALA A 1 131 ? -4.535 -1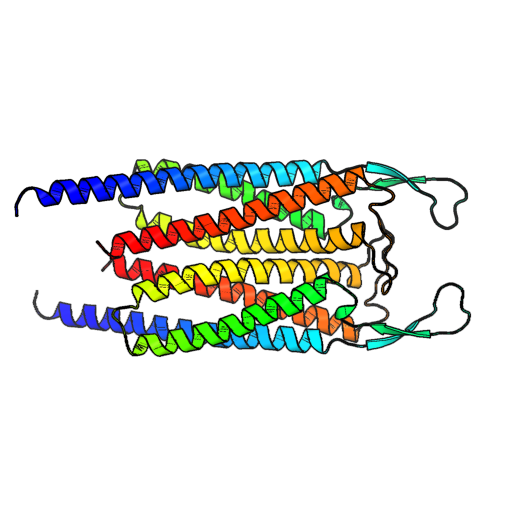2.562 -7.746 1 96.69 131 ALA A N 1
ATOM 972 C CA . ALA A 1 131 ? -5.703 -12.602 -8.617 1 96.69 131 ALA A CA 1
ATOM 973 C C . ALA A 1 131 ? -5.293 -12.562 -10.086 1 96.69 131 ALA A C 1
ATOM 975 O O . ALA A 1 131 ? -5.926 -13.203 -10.938 1 96.69 131 ALA A O 1
ATOM 976 N N . TYR A 1 132 ? -4.305 -11.922 -10.398 1 95.75 132 TYR A N 1
ATOM 977 C CA . TYR A 1 132 ? -3.826 -11.836 -11.773 1 95.75 132 TYR A CA 1
ATOM 978 C C . TYR A 1 132 ? -3.311 -13.188 -12.258 1 95.75 132 TYR A C 1
ATOM 980 O O . TYR A 1 132 ? -3.559 -13.586 -13.398 1 95.75 132 TYR A O 1
ATOM 988 N N . ILE A 1 133 ? -2.627 -13.883 -11.414 1 95.31 133 ILE A N 1
ATOM 989 C CA . ILE A 1 133 ? -2.141 -15.219 -11.734 1 95.31 133 ILE A CA 1
ATOM 990 C C . ILE A 1 133 ? -3.324 -16.156 -11.961 1 95.31 133 ILE A C 1
ATOM 992 O O . ILE A 1 133 ? -3.295 -17 -12.859 1 95.31 133 ILE A O 1
ATOM 996 N N . GLY A 1 134 ? -4.309 -16.031 -11.109 1 94.69 134 GLY A N 1
ATOM 997 C CA . GLY A 1 134 ? -5.496 -16.844 -11.305 1 94.69 134 GLY A CA 1
ATOM 998 C C . GLY A 1 134 ? -6.188 -16.578 -12.625 1 94.69 134 GLY A C 1
ATOM 999 O O . GLY A 1 134 ? -6.75 -17.5 -13.234 1 94.69 134 GLY A O 1
ATOM 1000 N N . LEU A 1 135 ? -6.129 -15.375 -13.109 1 94.62 135 LEU A N 1
ATOM 1001 C CA . LEU A 1 135 ? -6.82 -14.961 -14.328 1 94.62 135 LEU A CA 1
ATOM 1002 C C . LEU A 1 135 ? -6.008 -15.328 -15.562 1 94.62 135 LEU A C 1
ATOM 1004 O O . LEU A 1 135 ? -6.551 -15.867 -16.531 1 94.62 135 LEU A O 1
ATOM 1008 N N . LYS A 1 136 ? -4.637 -15.086 -15.539 1 95.06 136 LYS A N 1
ATOM 1009 C CA . LYS A 1 136 ? -3.82 -15.211 -16.734 1 95.06 136 LYS A CA 1
ATOM 1010 C C . LYS A 1 136 ? -2.908 -16.438 -16.656 1 95.06 136 LYS A C 1
ATOM 1012 O O . LYS A 1 136 ? -2.348 -16.859 -17.672 1 95.06 136 LYS A O 1
ATOM 1017 N N . GLY A 1 137 ? -2.807 -16.969 -15.438 1 93.69 137 GLY A N 1
ATOM 1018 C CA . GLY A 1 137 ? -1.818 -18.031 -15.266 1 93.69 137 GLY A CA 1
ATOM 1019 C C . GLY A 1 137 ? -0.391 -17.531 -15.414 1 93.69 137 GLY A C 1
ATOM 1020 O O . GLY A 1 137 ? -0.138 -16.328 -15.391 1 93.69 137 GLY A O 1
ATOM 1021 N N . ASN A 1 138 ? 0.568 -18.484 -15.359 1 92.94 138 ASN A N 1
ATOM 1022 C CA . ASN A 1 138 ? 1.987 -18.219 -15.562 1 92.94 138 ASN A CA 1
ATOM 1023 C C . ASN A 1 138 ? 2.688 -19.391 -16.25 1 92.94 138 ASN A C 1
ATOM 1025 O O . ASN A 1 138 ? 2.922 -20.422 -15.633 1 92.94 138 ASN A O 1
ATOM 1029 N N . ASP A 1 139 ? 3.084 -19.156 -17.484 1 88.38 139 ASP A N 1
ATOM 1030 C CA . ASP A 1 139 ? 3.664 -20.234 -18.281 1 88.38 139 ASP A CA 1
ATOM 1031 C C . ASP A 1 139 ? 5.07 -20.578 -17.797 1 88.38 139 ASP A C 1
ATOM 1033 O O . ASP A 1 139 ? 5.473 -21.75 -17.828 1 88.38 139 ASP A O 1
ATOM 1037 N N . HIS A 1 140 ? 5.695 -19.562 -17.375 1 85.88 140 HIS A N 1
ATOM 1038 C CA . HIS A 1 140 ? 7.066 -19.812 -16.953 1 85.88 140 HIS A CA 1
ATOM 1039 C C . HIS A 1 140 ? 7.105 -20.688 -15.695 1 85.88 140 HIS A C 1
ATOM 1041 O O . HIS A 1 140 ? 7.949 -21.578 -15.586 1 85.88 140 HIS A O 1
ATOM 1047 N N . SER A 1 141 ? 6.164 -20.531 -14.766 1 88.44 141 SER A N 1
ATOM 1048 C CA . SER A 1 141 ? 6.102 -21.297 -13.523 1 88.44 141 SER A CA 1
ATOM 1049 C C . SER A 1 141 ? 5.133 -22.469 -13.648 1 88.44 141 SER A C 1
ATOM 1051 O O . SER A 1 141 ? 5 -23.266 -12.719 1 88.44 141 SER A O 1
ATOM 1053 N N . ARG A 1 142 ? 4.43 -22.453 -14.703 1 87.88 142 ARG A N 1
ATOM 1054 C CA . ARG A 1 142 ? 3.447 -23.5 -14.969 1 87.88 142 ARG A CA 1
ATOM 1055 C C . ARG A 1 142 ? 2.289 -23.422 -13.984 1 87.88 142 ARG A C 1
ATOM 1057 O O . ARG A 1 142 ? 1.831 -24.453 -13.477 1 87.88 142 ARG A O 1
ATOM 1064 N N . TRP A 1 143 ? 1.973 -22.328 -13.57 1 91.81 143 TRP A N 1
ATOM 1065 C CA . TRP A 1 143 ? 0.778 -22.094 -12.766 1 91.81 143 TRP A CA 1
ATOM 1066 C C . TRP A 1 143 ? -0.452 -21.922 -13.648 1 91.81 143 TRP A C 1
ATOM 1068 O O . TRP A 1 143 ? -0.512 -21.016 -14.469 1 91.81 143 TRP A O 1
ATOM 1078 N N . THR A 1 144 ? -1.435 -22.703 -13.445 1 90.94 144 THR A N 1
ATOM 1079 C CA . THR A 1 144 ? -2.6 -22.766 -14.32 1 90.94 144 THR A CA 1
ATOM 1080 C C . THR A 1 144 ? -3.596 -21.656 -13.961 1 90.94 144 THR A C 1
ATOM 1082 O O . THR A 1 144 ? -3.613 -21.188 -12.828 1 90.94 144 THR A O 1
ATOM 1085 N N . LYS A 1 145 ? -4.398 -21.344 -15 1 92.44 145 LYS A N 1
ATOM 1086 C CA . LYS A 1 145 ? -5.488 -20.391 -14.805 1 92.44 145 LYS A CA 1
ATOM 1087 C C . LYS A 1 145 ? -6.617 -21.016 -13.992 1 92.44 145 LYS A C 1
ATOM 1089 O O . LYS A 1 145 ? -7.07 -22.125 -14.281 1 92.44 145 LYS A O 1
ATOM 1094 N N . ILE A 1 146 ? -7.062 -20.328 -13.078 1 92.62 146 ILE A N 1
ATOM 1095 C CA . ILE A 1 146 ? -8.102 -20.844 -12.195 1 92.62 146 ILE A CA 1
ATOM 1096 C C . ILE A 1 146 ? -9.453 -20.25 -12.586 1 92.62 146 ILE A C 1
ATOM 1098 O O . ILE A 1 146 ? -10.492 -20.875 -12.391 1 92.62 146 ILE A O 1
ATOM 1102 N N . CYS A 1 147 ? -9.406 -19.156 -13.227 1 94 147 CYS A N 1
ATOM 1103 C CA . CYS A 1 147 ? -10.641 -18.406 -13.461 1 94 147 CYS A CA 1
ATOM 1104 C C . CYS A 1 147 ? -11.422 -19.016 -14.617 1 94 147 CYS A C 1
ATOM 1106 O O . CYS A 1 147 ? -12.609 -18.719 -14.789 1 94 147 CYS A O 1
ATOM 1108 N N . ASN A 1 148 ? -10.781 -19.922 -15.344 1 91.62 148 ASN A N 1
ATOM 1109 C CA . ASN A 1 148 ? -11.508 -20.641 -16.391 1 91.62 148 ASN A CA 1
ATOM 1110 C C . ASN A 1 148 ? -12.484 -21.641 -15.789 1 91.62 148 ASN A C 1
ATOM 1112 O O . ASN A 1 148 ? -13.523 -21.938 -16.391 1 91.62 148 ASN A O 1
ATOM 1116 N N . VAL A 1 149 ? -12.164 -22.109 -14.633 1 89.94 149 VAL A N 1
ATOM 1117 C CA . VAL A 1 149 ? -12.977 -23.125 -13.953 1 89.94 149 VAL A CA 1
ATOM 1118 C C . VAL A 1 149 ? -13.891 -22.438 -12.93 1 89.94 149 VAL A C 1
ATOM 1120 O O . VAL A 1 149 ? -15.086 -22.719 -12.875 1 89.94 149 VAL A O 1
ATOM 1123 N N . TYR A 1 150 ? -13.336 -21.469 -12.188 1 93.19 150 TYR A N 1
ATOM 1124 C CA . TYR A 1 150 ? -14.055 -20.781 -11.125 1 93.19 150 TYR A CA 1
ATOM 1125 C C . TYR A 1 150 ? -14.305 -19.328 -11.492 1 93.19 150 TYR A C 1
ATOM 1127 O O . TYR A 1 150 ? -13.805 -18.406 -10.82 1 93.19 150 TYR A O 1
ATOM 1135 N N . ASP A 1 151 ? -15.164 -19.109 -12.406 1 92.88 151 ASP A N 1
ATOM 1136 C CA . ASP A 1 151 ? -15.398 -17.781 -12.938 1 92.88 151 ASP A CA 1
ATOM 1137 C C . ASP A 1 151 ? -16.094 -16.891 -11.906 1 92.88 151 ASP A C 1
ATOM 1139 O O . ASP A 1 151 ? -15.703 -15.742 -11.695 1 92.88 151 ASP A O 1
ATOM 1143 N N . LYS A 1 152 ? -17.156 -17.406 -11.258 1 94.38 152 LYS A N 1
ATOM 1144 C CA . LYS A 1 152 ? -17.875 -16.625 -10.25 1 94.38 152 LYS A CA 1
ATOM 1145 C C . LYS A 1 152 ? -16.969 -16.266 -9.078 1 94.38 152 LYS A C 1
ATOM 1147 O O . LYS A 1 152 ? -16.984 -15.125 -8.609 1 94.38 152 LYS A O 1
ATOM 1152 N N . TYR A 1 153 ? -16.234 -17.234 -8.672 1 95.75 153 TYR A N 1
ATOM 1153 C CA . TYR A 1 153 ? -15.266 -17.016 -7.605 1 95.75 153 TYR A CA 1
ATOM 1154 C C . TYR A 1 153 ? -14.281 -15.906 -7.973 1 95.75 153 TYR A C 1
ATOM 1156 O O . TYR A 1 153 ? -14.055 -14.984 -7.188 1 95.75 153 TYR A O 1
ATOM 1164 N N . CYS A 1 154 ? -13.773 -15.898 -9.164 1 95.94 154 CYS A N 1
ATOM 1165 C CA . CYS A 1 154 ? -12.781 -14.93 -9.609 1 95.94 154 CYS A CA 1
ATOM 1166 C C . CYS A 1 154 ? -13.406 -13.555 -9.789 1 95.94 154 CYS A C 1
ATOM 1168 O O . CYS A 1 154 ? -12.75 -12.539 -9.539 1 95.94 154 CYS A O 1
ATOM 1170 N N . ARG A 1 155 ? -14.656 -13.5 -10.234 1 95.25 155 ARG A N 1
ATOM 1171 C CA . ARG A 1 155 ? -15.352 -12.219 -10.359 1 95.25 155 ARG A CA 1
ATOM 1172 C C . ARG A 1 155 ? -15.508 -11.547 -9 1 95.25 155 ARG A C 1
ATOM 1174 O O . ARG A 1 155 ? -15.32 -10.336 -8.875 1 95.25 155 ARG A O 1
ATOM 1181 N N . HIS A 1 156 ? -15.812 -12.344 -8.008 1 96.19 156 HIS A N 1
ATOM 1182 C CA . HIS A 1 156 ? -15.93 -11.828 -6.652 1 96.19 156 HIS A CA 1
ATOM 1183 C C . HIS A 1 156 ? -14.594 -11.297 -6.152 1 96.19 156 HIS A C 1
ATOM 1185 O O . HIS A 1 156 ? -14.531 -10.203 -5.578 1 96.19 156 HIS A O 1
ATOM 1191 N N . ILE A 1 157 ? -13.539 -12.039 -6.414 1 96.81 157 ILE A N 1
ATOM 1192 C CA . ILE A 1 157 ? -12.203 -11.633 -5.984 1 96.81 157 ILE A CA 1
ATOM 1193 C C . ILE A 1 157 ? -11.828 -10.32 -6.664 1 96.81 157 ILE A C 1
ATOM 1195 O O . ILE A 1 157 ? -11.336 -9.391 -6.016 1 96.81 157 ILE A O 1
ATOM 1199 N N . GLY A 1 158 ? -12.078 -10.312 -7.984 1 96.69 158 GLY A N 1
ATOM 1200 C CA . GLY A 1 158 ? -11.781 -9.102 -8.727 1 96.69 158 GLY A CA 1
ATOM 1201 C C . GLY A 1 158 ? -12.539 -7.887 -8.227 1 96.69 158 GLY A C 1
ATOM 1202 O O . GLY A 1 158 ? -11.969 -6.805 -8.078 1 96.69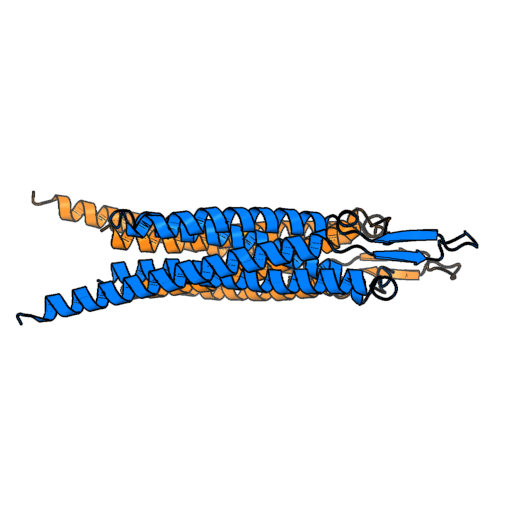 158 GLY A O 1
ATOM 1203 N N . SER A 1 159 ? -13.758 -8.109 -7.988 1 97.5 159 SER A N 1
ATOM 1204 C CA . SER A 1 159 ? -14.586 -7.008 -7.508 1 97.5 159 SER A CA 1
ATOM 1205 C C . SER A 1 159 ? -14.141 -6.547 -6.125 1 97.5 159 SER A C 1
ATOM 1207 O O . SER A 1 159 ? -14.055 -5.344 -5.863 1 97.5 159 SER A O 1
ATOM 1209 N N . ALA A 1 160 ? -13.891 -7.465 -5.25 1 98.38 160 ALA A N 1
ATOM 1210 C CA . ALA A 1 160 ? -13.422 -7.121 -3.91 1 98.38 160 ALA A CA 1
ATOM 1211 C C . ALA A 1 160 ? -12.109 -6.34 -3.969 1 98.38 160 ALA A C 1
ATOM 1213 O O . ALA A 1 160 ? -11.945 -5.336 -3.27 1 98.38 160 ALA A O 1
ATOM 1214 N N . THR A 1 161 ? -11.203 -6.793 -4.785 1 98.25 161 THR A N 1
ATOM 1215 C CA . THR A 1 161 ? -9.922 -6.113 -4.953 1 98.25 161 THR A CA 1
ATOM 1216 C C . THR A 1 161 ? -10.125 -4.715 -5.523 1 98.25 161 THR A C 1
ATOM 1218 O O . THR A 1 161 ? -9.484 -3.758 -5.078 1 98.25 161 THR A O 1
ATOM 1221 N N . GLY A 1 162 ? -11.008 -4.57 -6.492 1 97.88 162 GLY A N 1
ATOM 1222 C CA . GLY A 1 162 ? -11.32 -3.264 -7.051 1 97.88 162 GLY A CA 1
ATOM 1223 C C . GLY A 1 162 ? -11.867 -2.289 -6.023 1 97.88 162 GLY A C 1
ATOM 1224 O O . GLY A 1 162 ? -11.43 -1.138 -5.961 1 97.88 162 GLY A O 1
ATOM 1225 N N . VAL A 1 163 ? -12.758 -2.76 -5.246 1 98.31 163 VAL A N 1
ATOM 1226 C CA . VAL A 1 163 ? -13.367 -1.924 -4.219 1 98.31 163 VAL A CA 1
ATOM 1227 C C . VAL A 1 163 ? -12.312 -1.539 -3.178 1 98.31 163 VAL A C 1
ATOM 1229 O O . VAL A 1 163 ? -12.336 -0.427 -2.645 1 98.31 163 VAL A O 1
ATOM 1232 N N . SER A 1 164 ? -11.414 -2.453 -2.906 1 98.5 164 SER A N 1
ATOM 1233 C CA . SER A 1 164 ? -10.352 -2.141 -1.955 1 98.5 164 SER A CA 1
ATOM 1234 C C . SER A 1 164 ? -9.43 -1.054 -2.496 1 98.5 164 SER A C 1
ATOM 1236 O O . SER A 1 164 ? -8.883 -0.258 -1.729 1 98.5 164 SER A O 1
ATOM 1238 N N . LEU A 1 165 ? -9.234 -1.011 -3.793 1 98.12 165 LEU A N 1
ATOM 1239 C CA . LEU A 1 165 ? -8.469 0.074 -4.395 1 98.12 165 LEU A CA 1
ATOM 1240 C C . LEU A 1 165 ? -9.133 1.422 -4.133 1 98.12 165 LEU A C 1
ATOM 1242 O O . LEU A 1 165 ? -8.453 2.408 -3.84 1 98.12 165 LEU A O 1
ATOM 1246 N N . LEU A 1 166 ? -10.406 1.418 -4.215 1 98.12 166 LEU A N 1
ATOM 1247 C CA . LEU A 1 166 ? -11.156 2.625 -3.877 1 98.12 166 LEU A CA 1
ATOM 1248 C C . LEU A 1 166 ? -10.914 3.025 -2.424 1 98.12 166 LEU A C 1
ATOM 1250 O O . LEU A 1 166 ? -10.711 4.207 -2.129 1 98.12 166 LEU A O 1
ATOM 1254 N N . ALA A 1 167 ? -10.914 2.043 -1.596 1 98.25 167 ALA A N 1
ATOM 1255 C CA . ALA A 1 167 ? -10.664 2.318 -0.183 1 98.25 167 ALA A CA 1
ATOM 1256 C C . ALA A 1 167 ? -9.281 2.947 0.013 1 98.25 167 ALA A C 1
ATOM 1258 O O . ALA A 1 167 ? -9.133 3.885 0.801 1 98.25 167 ALA A O 1
ATOM 1259 N N . ALA A 1 168 ? -8.344 2.465 -0.708 1 98.25 168 ALA A N 1
ATOM 1260 C CA . ALA A 1 168 ? -6.992 3.014 -0.613 1 98.25 168 ALA A CA 1
ATOM 1261 C C . ALA A 1 168 ? -6.957 4.465 -1.077 1 98.25 168 ALA A C 1
ATOM 1263 O O . ALA A 1 168 ? -6.324 5.312 -0.442 1 98.25 168 ALA A O 1
ATOM 1264 N N . VAL A 1 169 ? -7.598 4.746 -2.115 1 97.62 169 VAL A N 1
ATOM 1265 C CA . VAL A 1 169 ? -7.66 6.105 -2.639 1 97.62 169 VAL A CA 1
ATOM 1266 C C . VAL A 1 169 ? -8.336 7.023 -1.619 1 97.62 169 VAL A C 1
ATOM 1268 O O . VAL A 1 169 ? -7.891 8.148 -1.398 1 97.62 169 VAL A O 1
ATOM 1271 N N . LEU A 1 170 ? -9.344 6.539 -1.012 1 97.5 170 LEU A N 1
ATOM 1272 C CA . LEU A 1 170 ? -10.039 7.32 0.003 1 97.5 170 LEU A CA 1
ATOM 1273 C C . LEU A 1 170 ? -9.117 7.633 1.179 1 97.5 170 LEU A C 1
ATOM 1275 O O . LEU A 1 170 ? -9.164 8.734 1.729 1 97.5 170 LEU A O 1
ATOM 1279 N N . LEU A 1 171 ? -8.328 6.664 1.529 1 97.31 171 LEU A N 1
ATOM 1280 C CA . LEU A 1 171 ? -7.398 6.891 2.629 1 97.31 171 LEU A CA 1
ATOM 1281 C C . LEU A 1 171 ? -6.367 7.953 2.256 1 97.31 171 LEU A C 1
ATOM 1283 O O . LEU A 1 171 ? -5.965 8.758 3.1 1 97.31 171 LEU A O 1
ATOM 1287 N N . VAL A 1 172 ? -5.934 7.961 1.021 1 95.94 172 VAL A N 1
ATOM 1288 C CA . VAL A 1 172 ? -5.027 9 0.547 1 95.94 172 VAL A CA 1
ATOM 1289 C C . VAL A 1 172 ? -5.699 10.367 0.669 1 95.94 172 VAL A C 1
ATOM 1291 O O . VAL A 1 172 ? -5.117 11.305 1.217 1 95.94 172 VAL A O 1
ATOM 1294 N N . LEU A 1 173 ? -6.879 10.453 0.255 1 95.38 173 LEU A N 1
ATOM 1295 C CA . LEU A 1 173 ? -7.621 11.711 0.281 1 95.38 173 LEU A CA 1
ATOM 1296 C C . LEU A 1 173 ? -7.844 12.18 1.715 1 95.38 173 LEU A C 1
ATOM 1298 O O . LEU A 1 173 ? -7.715 13.367 2.008 1 95.38 173 LEU A O 1
ATOM 1302 N N . LEU A 1 174 ? -8.188 11.281 2.527 1 94.69 174 LEU A N 1
ATOM 1303 C CA . LEU A 1 174 ? -8.398 11.625 3.93 1 94.69 174 LEU A CA 1
ATOM 1304 C C . LEU A 1 174 ? -7.121 12.156 4.562 1 94.69 174 LEU A C 1
ATOM 1306 O O . LEU A 1 174 ? -7.148 13.148 5.293 1 94.69 174 LEU A O 1
ATOM 1310 N N . SER A 1 175 ? -6.051 11.461 4.301 1 93.06 175 SER A N 1
ATOM 1311 C CA . SER A 1 175 ? -4.77 11.914 4.828 1 93.06 175 SER A CA 1
ATOM 1312 C C . SER A 1 175 ? -4.422 13.305 4.309 1 93.06 175 SER A C 1
ATOM 1314 O O . SER A 1 175 ? -3.938 14.156 5.062 1 93.06 175 SER A O 1
ATOM 1316 N N . MET A 1 176 ? -4.703 13.531 3.086 1 91.25 176 MET A N 1
ATOM 1317 C CA . MET A 1 176 ? -4.426 14.836 2.49 1 91.25 176 MET A CA 1
ATOM 1318 C C . MET A 1 176 ? -5.332 15.914 3.084 1 91.25 176 MET A C 1
ATOM 1320 O O . MET A 1 176 ? -4.895 17.047 3.314 1 91.25 176 MET A O 1
ATOM 1324 N N . LEU A 1 177 ? -6.488 15.578 3.283 1 90.12 177 LEU A N 1
ATOM 1325 C CA . LEU A 1 177 ? -7.438 16.516 3.865 1 90.12 177 LEU A CA 1
ATOM 1326 C C . LEU A 1 177 ? -7.004 16.938 5.266 1 90.12 177 LEU A C 1
ATOM 1328 O O . LEU A 1 177 ? -7.055 18.125 5.613 1 90.12 177 LEU A O 1
ATOM 1332 N N . SER A 1 178 ? -6.633 16 6.02 1 88.75 178 SER A N 1
ATOM 1333 C CA . SER A 1 178 ? -6.188 16.297 7.379 1 88.75 178 SER A CA 1
ATOM 1334 C C . SER A 1 178 ? -4.961 17.188 7.371 1 88.75 178 SER A C 1
ATOM 1336 O O . SER A 1 178 ? -4.887 18.156 8.141 1 88.75 178 SER A O 1
ATOM 1338 N N . SER A 1 179 ? -4.035 16.906 6.543 1 86.94 179 SER A N 1
ATOM 1339 C CA . SER A 1 179 ? -2.83 17.719 6.457 1 86.94 179 SER A CA 1
ATOM 1340 C C . SER A 1 179 ? -3.15 19.125 5.941 1 86.94 179 SER A C 1
ATOM 1342 O O . SER A 1 179 ? -2.57 20.109 6.402 1 86.94 179 SER A O 1
ATOM 1344 N N . TYR A 1 180 ? -4.008 19.172 5 1 86.75 180 TYR A N 1
ATOM 1345 C CA . TYR A 1 180 ? -4.406 20.469 4.453 1 86.75 180 TYR A CA 1
ATOM 1346 C C . TYR A 1 180 ? -5.121 21.312 5.504 1 86.75 180 TYR A C 1
ATOM 1348 O O . TYR A 1 180 ? -4.914 22.531 5.586 1 86.75 180 TYR A O 1
ATOM 1356 N N . SER A 1 181 ? -5.945 20.734 6.223 1 84.62 181 SER A N 1
ATOM 1357 C CA . SER A 1 181 ? -6.645 21.438 7.297 1 84.62 181 SER A CA 1
ATOM 1358 C C . SER A 1 181 ? -5.66 21.984 8.328 1 84.62 181 SER A C 1
ATOM 1360 O O . SER A 1 181 ? -5.84 23.094 8.828 1 84.62 181 SER A O 1
ATOM 1362 N N . LEU A 1 182 ? -4.719 21.25 8.664 1 80.81 182 LEU A N 1
ATOM 1363 C CA . LEU A 1 182 ? -3.688 21.703 9.586 1 80.81 182 LEU A CA 1
ATOM 1364 C C . LEU A 1 182 ? -2.922 22.891 9 1 80.81 182 LEU A C 1
ATOM 1366 O O . LEU A 1 182 ? -2.586 23.828 9.719 1 80.81 182 LEU A O 1
ATOM 1370 N N . TYR A 1 183 ? -2.668 22.875 7.746 1 80 183 TYR A N 1
ATOM 1371 C CA . TYR A 1 183 ? -1.971 23.953 7.047 1 80 183 TYR A CA 1
ATOM 1372 C C . TYR A 1 183 ? -2.785 25.234 7.074 1 80 183 TYR A C 1
ATOM 1374 O O . TYR A 1 183 ? -2.234 26.328 7.266 1 80 183 TYR A O 1
ATOM 1382 N N . LEU A 1 184 ? -4.062 25.156 6.91 1 80.69 184 LEU A N 1
ATOM 1383 C CA . LEU A 1 184 ? -4.926 26.328 6.895 1 80.69 184 LEU A CA 1
ATOM 1384 C C . LEU A 1 184 ? -4.969 27 8.266 1 80.69 184 LEU A C 1
ATOM 1386 O O . LEU A 1 184 ? -5.156 28.219 8.367 1 80.69 184 LEU A O 1
ATOM 1390 N N . ARG A 1 185 ? -4.762 26.281 9.242 1 76 185 ARG A N 1
ATOM 1391 C CA . ARG A 1 185 ? -4.793 26.844 10.594 1 76 185 ARG A CA 1
ATOM 1392 C C . ARG A 1 185 ? -3.494 27.562 10.914 1 76 185 ARG A C 1
ATOM 1394 O O . ARG A 1 185 ? -3.457 28.406 11.812 1 76 185 ARG A O 1
ATOM 1401 N N . ILE A 1 186 ? -2.453 27.266 10.312 1 68.44 186 ILE A N 1
ATOM 1402 C CA . ILE A 1 186 ? -1.191 27.969 10.469 1 68.44 186 ILE A CA 1
ATOM 1403 C C . ILE A 1 186 ? -1.261 29.312 9.734 1 68.44 186 ILE A C 1
ATOM 1405 O O . ILE A 1 186 ? -0.762 30.328 10.227 1 68.44 186 ILE A O 1
ATOM 1409 N N . ARG A 1 187 ? -1.761 29.297 8.523 1 59.47 187 ARG A N 1
ATOM 1410 C CA . ARG A 1 187 ? -1.811 30.5 7.699 1 59.47 187 ARG A CA 1
ATOM 1411 C C . ARG A 1 187 ? -2.697 31.578 8.336 1 59.47 187 ARG A C 1
ATOM 1413 O O . ARG A 1 187 ? -2.523 32.75 8.086 1 59.47 187 ARG A O 1
ATOM 1420 N N . ASP A 1 188 ? -3.605 31.219 9.258 1 52.56 188 ASP A N 1
ATOM 1421 C CA . ASP A 1 188 ? -4.418 32.219 9.93 1 52.56 188 ASP A CA 1
ATOM 1422 C C . ASP A 1 188 ? -3.754 32.719 11.219 1 52.56 188 ASP A C 1
ATOM 1424 O O . ASP A 1 188 ? -3.855 33.875 11.578 1 52.56 188 ASP A O 1
ATOM 1428 N N . MET B 1 1 ? 10.523 39.594 32.156 1 42.5 1 MET B N 1
ATOM 1429 C CA . MET B 1 1 ? 9.602 39.312 31.078 1 42.5 1 MET B CA 1
ATOM 1430 C C . MET B 1 1 ? 10.312 39.406 29.719 1 42.5 1 MET B C 1
ATOM 1432 O O . MET B 1 1 ? 9.672 39.25 28.672 1 42.5 1 MET B O 1
ATOM 1436 N N . ALA B 1 2 ? 11.352 40.188 29.516 1 53.03 2 ALA B N 1
ATOM 1437 C CA . ALA B 1 2 ? 12.203 40.656 28.422 1 53.03 2 ALA B CA 1
ATOM 1438 C C . ALA B 1 2 ? 12.75 39.469 27.609 1 53.03 2 ALA B C 1
ATOM 1440 O O . ALA B 1 2 ? 12.711 39.5 26.375 1 53.03 2 ALA B O 1
ATOM 1441 N N . SER B 1 3 ? 13.75 38.75 28.047 1 47.59 3 SER B N 1
ATOM 1442 C CA . SER B 1 3 ? 14.797 37.969 27.406 1 47.59 3 SER B CA 1
ATOM 1443 C C . SER B 1 3 ? 14.273 36.594 26.984 1 47.59 3 SER B C 1
ATOM 1445 O O . SER B 1 3 ? 15.055 35.719 26.625 1 47.59 3 SER B O 1
ATOM 1447 N N . GLU B 1 4 ? 13.148 36.094 27.391 1 54.62 4 GLU B N 1
ATOM 1448 C CA . GLU B 1 4 ? 12.555 34.781 27.109 1 54.62 4 GLU B CA 1
ATOM 1449 C C . GLU B 1 4 ? 12.242 34.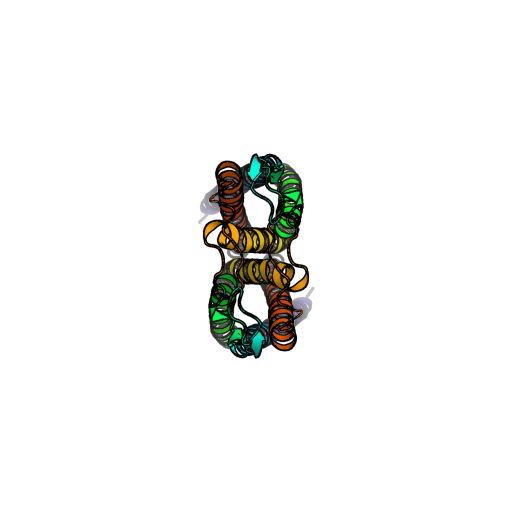656 25.625 1 54.62 4 GLU B C 1
ATOM 1451 O O . GLU B 1 4 ? 12.156 33.531 25.109 1 54.62 4 GLU B O 1
ATOM 1456 N N . ALA B 1 5 ? 12.055 35.656 24.891 1 58.34 5 ALA B N 1
ATOM 1457 C CA . ALA B 1 5 ? 11.773 35.688 23.469 1 58.34 5 ALA B CA 1
ATOM 1458 C C . ALA B 1 5 ? 12.945 35.125 22.656 1 58.34 5 ALA B C 1
ATOM 1460 O O . ALA B 1 5 ? 12.75 34.281 21.766 1 58.34 5 ALA B O 1
ATOM 1461 N N . PRO B 1 6 ? 14.086 35.5 23.016 1 59.41 6 PRO B N 1
ATOM 1462 C CA . PRO B 1 6 ? 15.195 34.969 22.219 1 59.41 6 PRO B CA 1
ATOM 1463 C C . PRO B 1 6 ? 15.398 33.469 22.422 1 59.41 6 PRO B C 1
ATOM 1465 O O . PRO B 1 6 ? 15.781 32.781 21.484 1 59.41 6 PRO B O 1
ATOM 1468 N N . ALA B 1 7 ? 15.148 32.969 23.547 1 60.38 7 ALA B N 1
ATOM 1469 C CA . ALA B 1 7 ? 15.328 31.547 23.844 1 60.38 7 ALA B CA 1
ATOM 1470 C C . ALA B 1 7 ? 14.258 30.703 23.156 1 60.38 7 ALA B C 1
ATOM 1472 O O . ALA B 1 7 ? 14.547 29.609 22.656 1 60.38 7 ALA B O 1
ATOM 1473 N N . LYS B 1 8 ? 13.07 31.156 23.125 1 61.09 8 LYS B N 1
ATOM 1474 C CA . LYS B 1 8 ? 11.992 30.438 22.453 1 61.09 8 LYS B CA 1
ATOM 1475 C C . LYS B 1 8 ? 12.242 30.359 20.938 1 61.09 8 LYS B C 1
ATOM 1477 O O . LYS B 1 8 ? 12.016 29.328 20.312 1 61.09 8 LYS B O 1
ATOM 1482 N N . TYR B 1 9 ? 12.773 31.484 20.438 1 63.84 9 TYR B N 1
ATOM 1483 C CA . TYR B 1 9 ? 13.109 31.516 19.016 1 63.84 9 TYR B CA 1
ATOM 1484 C C . TYR B 1 9 ? 14.281 30.578 18.719 1 63.84 9 TYR B C 1
ATOM 1486 O O . TYR B 1 9 ? 14.289 29.891 17.703 1 63.84 9 TYR B O 1
ATOM 1494 N N . GLU B 1 10 ? 15.234 30.547 19.609 1 63.5 10 GLU B N 1
ATOM 1495 C CA . GLU B 1 10 ? 16.375 29.656 19.453 1 63.5 10 GLU B CA 1
ATOM 1496 C C . GLU B 1 10 ? 15.945 28.188 19.609 1 63.5 10 GLU B C 1
ATOM 1498 O O . GLU B 1 10 ? 16.406 27.328 18.875 1 63.5 10 GLU B O 1
ATOM 1503 N N . ASP B 1 11 ? 15.062 27.938 20.484 1 62.91 11 ASP B N 1
ATOM 1504 C CA . ASP B 1 11 ? 14.539 26.594 20.703 1 62.91 11 ASP B CA 1
ATOM 1505 C C . ASP B 1 11 ? 13.719 26.125 19.516 1 62.91 11 ASP B C 1
ATOM 1507 O O . ASP B 1 11 ? 13.867 24.984 19.047 1 62.91 11 ASP B O 1
ATOM 1511 N N . GLN B 1 12 ? 13.031 27.062 18.984 1 67.88 12 GLN B N 1
ATOM 1512 C CA . GLN B 1 12 ? 12.234 26.734 17.812 1 67.88 12 GLN B CA 1
ATOM 1513 C C . GLN B 1 12 ? 13.117 26.484 16.594 1 67.88 12 GLN B C 1
ATOM 1515 O O . GLN B 1 12 ? 12.852 25.578 15.797 1 67.88 12 GLN B O 1
ATOM 1520 N N . ARG B 1 13 ? 14.148 27.312 16.484 1 67.56 13 ARG B N 1
ATOM 1521 C CA . ARG B 1 13 ? 15.094 27.125 15.391 1 67.56 13 ARG B CA 1
ATOM 1522 C C . ARG B 1 13 ? 15.812 25.797 15.516 1 67.56 13 ARG B C 1
ATOM 1524 O O . ARG B 1 13 ? 15.992 25.078 14.523 1 67.56 13 ARG B O 1
ATOM 1531 N N . ALA B 1 14 ? 16.172 25.484 16.703 1 68.25 14 ALA B N 1
ATOM 1532 C CA . ALA B 1 14 ? 16.859 24.219 16.938 1 68.25 14 ALA B CA 1
ATOM 1533 C C . ALA B 1 14 ? 15.945 23.031 16.625 1 68.25 14 ALA B C 1
ATOM 1535 O O . ALA B 1 14 ? 16.391 22.047 16.031 1 68.25 14 ALA B O 1
ATOM 1536 N N . VAL B 1 15 ? 14.734 23.109 16.953 1 66.75 15 VAL B N 1
ATOM 1537 C CA . VAL B 1 15 ? 13.766 22.062 16.703 1 66.75 15 VAL B CA 1
ATOM 1538 C C . VAL B 1 15 ? 13.523 21.922 15.203 1 66.75 15 VAL B C 1
ATOM 1540 O O . VAL B 1 15 ? 13.461 20.812 14.672 1 66.75 15 VAL B O 1
ATOM 1543 N N . ARG B 1 16 ? 13.57 23.047 14.609 1 69.88 16 ARG B N 1
ATOM 1544 C CA . ARG B 1 16 ? 13.352 23.047 13.164 1 69.88 16 ARG B CA 1
ATOM 1545 C C . ARG B 1 16 ? 14.539 22.438 12.438 1 69.88 16 ARG B C 1
ATOM 1547 O O . ARG B 1 16 ? 14.367 21.688 11.477 1 69.88 16 ARG B O 1
ATOM 1554 N N . GLU B 1 17 ? 15.68 22.797 12.953 1 70.5 17 GLU B N 1
ATOM 1555 C CA . GLU B 1 17 ? 16.891 22.266 12.336 1 70.5 17 GLU B CA 1
ATOM 1556 C C . GLU B 1 17 ? 17 20.766 12.547 1 70.5 17 GLU B C 1
ATOM 1558 O O . GLU B 1 17 ? 17.438 20.031 11.656 1 70.5 17 GLU B O 1
ATOM 1563 N N . ASN B 1 18 ? 16.625 20.375 13.648 1 74.56 18 ASN B N 1
ATOM 1564 C CA . ASN B 1 18 ? 16.656 18.938 13.922 1 74.56 18 ASN B CA 1
ATOM 1565 C C . ASN B 1 18 ? 15.656 18.188 13.055 1 74.56 18 ASN B C 1
ATOM 1567 O O . ASN B 1 18 ? 15.969 17.109 12.539 1 74.56 18 ASN B O 1
ATOM 1571 N N . TYR B 1 19 ? 14.617 18.875 12.836 1 79.25 19 TYR B N 1
ATOM 1572 C CA . TYR B 1 19 ? 13.594 18.234 12.008 1 79.25 19 TYR B CA 1
ATOM 1573 C C . TYR B 1 19 ? 14.039 18.156 10.555 1 79.25 19 TYR B C 1
ATOM 1575 O O . TYR B 1 19 ? 13.805 17.141 9.891 1 79.25 19 TYR B O 1
ATOM 1583 N N . PHE B 1 20 ? 14.789 19.141 10.227 1 80.06 20 PHE B N 1
ATOM 1584 C CA . PHE B 1 20 ? 15.289 19.156 8.859 1 80.06 20 PHE B CA 1
ATOM 1585 C C . PHE B 1 20 ? 16.328 18.062 8.656 1 80.06 20 PHE B C 1
ATOM 1587 O O . PHE B 1 20 ? 16.312 17.359 7.648 1 80.06 20 PHE B O 1
ATOM 1594 N N . GLY B 1 21 ? 17.156 17.938 9.539 1 84.25 21 GLY B N 1
ATOM 1595 C CA . GLY B 1 21 ? 18.172 16.906 9.461 1 84.25 21 GLY B CA 1
ATOM 1596 C C . GLY B 1 21 ? 17.594 15.5 9.438 1 84.25 21 GLY B C 1
ATOM 1597 O O . GLY B 1 21 ? 18.062 14.641 8.68 1 84.25 21 GLY B O 1
ATOM 1598 N N . ILE B 1 22 ? 16.641 15.281 10.227 1 89.81 22 ILE B N 1
ATOM 1599 C CA . ILE B 1 22 ? 15.984 13.977 10.289 1 89.81 22 ILE B CA 1
ATOM 1600 C C . ILE B 1 22 ? 15.266 13.695 8.969 1 89.81 22 ILE B C 1
ATOM 1602 O O . ILE B 1 22 ? 15.32 12.578 8.453 1 89.81 22 ILE B O 1
ATOM 1606 N N . ASP B 1 23 ? 14.68 14.672 8.461 1 89.75 23 ASP B N 1
ATOM 1607 C CA . ASP B 1 23 ? 13.977 14.531 7.191 1 89.75 23 ASP B CA 1
ATOM 1608 C C . ASP B 1 23 ? 14.938 14.148 6.066 1 89.75 23 ASP B C 1
ATOM 1610 O O . ASP B 1 23 ? 14.68 13.195 5.328 1 89.75 23 ASP B O 1
ATOM 1614 N N . VAL B 1 24 ? 16.016 14.867 5.973 1 89.5 24 VAL B N 1
ATOM 1615 C CA . VAL B 1 24 ? 17 14.609 4.93 1 89.5 24 VAL B CA 1
ATOM 1616 C C . VAL B 1 24 ? 17.594 13.211 5.109 1 89.5 24 VAL B C 1
ATOM 1618 O O . VAL B 1 24 ? 17.766 12.469 4.137 1 89.5 24 VAL B O 1
ATOM 1621 N N . GLY B 1 25 ? 17.859 12.844 6.277 1 92.81 25 GLY B N 1
ATOM 1622 C CA . GLY B 1 25 ? 18.391 11.516 6.547 1 92.81 25 GLY B CA 1
ATOM 1623 C C . GLY B 1 25 ? 17.438 10.406 6.137 1 92.81 25 GLY B C 1
ATOM 1624 O O . GLY B 1 25 ? 17.859 9.406 5.555 1 92.81 25 GLY B O 1
ATOM 1625 N N . LEU B 1 26 ? 16.219 10.602 6.453 1 94.75 26 LEU B N 1
ATOM 1626 C CA . LEU B 1 26 ? 15.211 9.602 6.098 1 94.75 26 LEU B CA 1
ATOM 1627 C C . LEU B 1 26 ? 15.047 9.516 4.586 1 94.75 26 LEU B C 1
ATOM 1629 O O . LEU B 1 26 ? 14.812 8.43 4.043 1 94.75 26 LEU B O 1
ATOM 1633 N N . ARG B 1 27 ? 15.195 10.594 3.965 1 94.88 27 ARG B N 1
ATOM 1634 C CA . ARG B 1 27 ? 15.047 10.602 2.514 1 94.88 27 ARG B CA 1
ATOM 1635 C C . ARG B 1 27 ? 16.234 9.922 1.841 1 94.88 27 ARG B C 1
ATOM 1637 O O . ARG B 1 27 ? 16.078 9.25 0.818 1 94.88 27 ARG B O 1
ATOM 1644 N N . VAL B 1 28 ? 17.375 10.062 2.348 1 95.56 28 VAL B N 1
ATOM 1645 C CA . VAL B 1 28 ? 18.547 9.367 1.84 1 95.56 28 VAL B CA 1
ATOM 1646 C C . VAL B 1 28 ? 18.375 7.859 2.035 1 95.56 28 VAL B C 1
ATOM 1648 O O . VAL B 1 28 ? 18.672 7.074 1.132 1 95.56 28 VAL B O 1
ATOM 1651 N N . LEU B 1 29 ? 17.875 7.531 3.17 1 97.25 29 LEU B N 1
ATOM 1652 C CA . LEU B 1 29 ? 17.641 6.121 3.449 1 97.25 29 LEU B CA 1
ATOM 1653 C C . LEU B 1 29 ? 16.578 5.555 2.512 1 97.25 29 LEU B C 1
ATOM 1655 O O . LEU B 1 29 ? 16.672 4.406 2.072 1 97.25 29 LEU B O 1
ATOM 1659 N N . LEU B 1 30 ? 15.578 6.367 2.318 1 97.75 30 LEU B N 1
ATOM 1660 C CA . LEU B 1 30 ? 14.539 5.945 1.382 1 97.75 30 LEU B CA 1
ATOM 1661 C C . LEU B 1 30 ? 15.125 5.715 -0.007 1 97.75 30 LEU B C 1
ATOM 1663 O O . LEU B 1 30 ? 14.805 4.723 -0.664 1 97.75 30 LEU B O 1
ATOM 1667 N N . PHE B 1 31 ? 15.992 6.605 -0.469 1 97.75 31 PHE B N 1
ATOM 1668 C CA . PHE B 1 31 ? 16.656 6.461 -1.758 1 97.75 31 PHE B CA 1
ATOM 1669 C C . PHE B 1 31 ? 17.484 5.18 -1.798 1 97.75 31 PHE B C 1
ATOM 1671 O O . PHE B 1 31 ? 17.391 4.398 -2.746 1 97.75 31 PHE B O 1
ATOM 1678 N N . ALA B 1 32 ? 18.203 4.953 -0.754 1 98.25 32 ALA B N 1
ATOM 1679 C CA . ALA B 1 32 ? 19.047 3.764 -0.694 1 98.25 32 ALA B CA 1
ATOM 1680 C C . ALA B 1 32 ? 18.203 2.49 -0.694 1 98.25 32 ALA B C 1
ATOM 1682 O O . ALA B 1 32 ? 18.5 1.544 -1.428 1 98.25 32 ALA B O 1
ATOM 1683 N N . ALA B 1 33 ? 17.156 2.473 0.093 1 98.44 33 ALA B N 1
ATOM 1684 C CA . ALA B 1 33 ? 16.312 1.288 0.206 1 98.44 33 ALA B CA 1
ATOM 1685 C C . ALA B 1 33 ? 15.641 0.967 -1.125 1 98.44 33 ALA B C 1
ATOM 1687 O O . ALA B 1 33 ? 15.609 -0.191 -1.548 1 98.44 33 ALA B O 1
ATOM 1688 N N . THR B 1 34 ? 15.125 1.974 -1.799 1 98.56 34 THR B N 1
ATOM 1689 C CA . THR B 1 34 ? 14.438 1.743 -3.068 1 98.56 34 THR B CA 1
ATOM 1690 C C . THR B 1 34 ? 15.438 1.334 -4.148 1 98.56 34 THR B C 1
ATOM 1692 O O . THR B 1 34 ? 15.164 0.43 -4.941 1 98.56 34 THR B O 1
ATOM 1695 N N . LEU B 1 35 ? 16.578 1.953 -4.141 1 98.25 35 LEU B N 1
ATOM 1696 C CA . LEU B 1 35 ? 17.609 1.62 -5.129 1 98.25 35 LEU B CA 1
ATOM 1697 C C . LEU B 1 35 ? 18.094 0.186 -4.945 1 98.25 35 LEU B C 1
ATOM 1699 O O . LEU B 1 35 ? 18.156 -0.579 -5.914 1 98.25 35 LEU B O 1
ATOM 1703 N N . VAL B 1 36 ? 18.391 -0.153 -3.736 1 98.5 36 VAL B N 1
ATOM 1704 C CA . VAL B 1 36 ? 18.859 -1.501 -3.443 1 98.5 36 VAL B CA 1
ATOM 1705 C C . VAL B 1 36 ? 17.797 -2.521 -3.824 1 98.5 36 VAL B C 1
ATOM 1707 O O . VAL B 1 36 ? 18.094 -3.551 -4.43 1 98.5 36 VAL B O 1
ATOM 1710 N N . SER B 1 37 ? 16.578 -2.225 -3.484 1 98.62 37 SER B N 1
ATOM 1711 C CA . SER B 1 37 ? 15.484 -3.139 -3.793 1 98.62 37 SER B CA 1
ATOM 1712 C C . SER B 1 37 ? 15.336 -3.34 -5.297 1 98.62 37 SER B C 1
ATOM 1714 O O . SER B 1 37 ? 15.18 -4.469 -5.766 1 98.62 37 SER B O 1
ATOM 1716 N N . VAL B 1 38 ? 15.438 -2.279 -6.055 1 98.31 38 VAL B N 1
ATOM 1717 C CA . VAL B 1 38 ? 15.297 -2.354 -7.504 1 98.31 38 VAL B CA 1
ATOM 1718 C C . VAL B 1 38 ? 16.469 -3.135 -8.094 1 98.31 38 VAL B C 1
ATOM 1720 O O . VAL B 1 38 ? 16.281 -4.02 -8.93 1 98.31 38 VAL B O 1
ATOM 1723 N N . ILE B 1 39 ? 17.656 -2.891 -7.633 1 98 39 ILE B N 1
ATOM 1724 C CA . ILE B 1 39 ? 18.844 -3.555 -8.164 1 98 39 ILE B CA 1
ATOM 1725 C C . ILE B 1 39 ? 18.781 -5.047 -7.84 1 98 39 ILE B C 1
ATOM 1727 O O . ILE B 1 39 ? 19 -5.887 -8.711 1 98 39 ILE B O 1
ATOM 1731 N N . VAL B 1 40 ? 18.469 -5.387 -6.621 1 97.88 40 VAL B N 1
ATOM 1732 C CA . VAL B 1 40 ? 18.422 -6.781 -6.195 1 97.88 40 VAL B CA 1
ATOM 1733 C C . VAL B 1 40 ? 17.359 -7.527 -6.996 1 97.88 40 VAL B C 1
ATOM 1735 O O . VAL B 1 40 ? 17.578 -8.664 -7.426 1 97.88 40 VAL B O 1
ATOM 1738 N N . MET B 1 41 ? 16.234 -6.883 -7.234 1 97.62 41 MET B N 1
ATOM 1739 C CA . MET B 1 41 ? 15.172 -7.52 -8.016 1 97.62 41 MET B CA 1
ATOM 1740 C C . MET B 1 41 ? 15.578 -7.672 -9.477 1 97.62 41 MET B C 1
ATOM 1742 O O . MET B 1 41 ? 15.352 -8.719 -10.086 1 97.62 41 MET B O 1
ATOM 1746 N N . ALA B 1 42 ? 16.203 -6.641 -10 1 95.5 42 ALA B N 1
ATOM 1747 C CA . ALA B 1 42 ? 16.562 -6.625 -11.414 1 95.5 42 ALA B CA 1
ATOM 1748 C C . ALA B 1 42 ? 17.672 -7.629 -11.703 1 95.5 42 ALA B C 1
ATOM 1750 O O . ALA B 1 42 ? 17.812 -8.102 -12.836 1 95.5 42 ALA B O 1
ATOM 1751 N N . THR B 1 43 ? 18.391 -7.957 -10.695 1 95.25 43 THR B N 1
ATOM 1752 C CA . THR B 1 43 ? 19.5 -8.898 -10.883 1 95.25 43 THR B CA 1
ATOM 1753 C C . THR B 1 43 ? 19.094 -10.297 -10.43 1 95.25 43 THR B C 1
ATOM 1755 O O . THR B 1 43 ? 19.922 -11.219 -10.445 1 95.25 43 THR B O 1
ATOM 1758 N N . ALA B 1 44 ? 17.875 -10.453 -10.055 1 95.5 44 ALA B N 1
ATOM 1759 C CA . ALA B 1 44 ? 17.391 -11.766 -9.641 1 95.5 44 ALA B CA 1
ATOM 1760 C C . ALA B 1 44 ? 17.203 -12.688 -10.844 1 95.5 44 ALA B C 1
ATOM 1762 O O . ALA B 1 44 ? 16.203 -12.594 -11.555 1 95.5 44 ALA B O 1
ATOM 1763 N N . LYS B 1 45 ? 18.141 -13.492 -11.148 1 94.06 45 LYS B N 1
ATOM 1764 C CA . LYS B 1 45 ? 18.078 -14.461 -12.234 1 94.06 45 LYS B CA 1
ATOM 1765 C C . LYS B 1 45 ? 18.812 -15.75 -11.859 1 94.06 45 LYS B C 1
ATOM 1767 O O . LYS B 1 45 ? 19.766 -15.727 -11.086 1 94.06 45 LYS B O 1
ATOM 1772 N N . GLN B 1 46 ? 18.203 -16.812 -12.328 1 93.94 46 GLN B N 1
ATOM 1773 C CA . GLN B 1 46 ? 18.797 -18.125 -12.086 1 93.94 46 GLN B CA 1
ATOM 1774 C C . GLN B 1 46 ? 18.406 -19.109 -13.188 1 93.94 46 GLN B C 1
ATOM 1776 O O . GLN B 1 46 ? 17.234 -19.219 -13.547 1 93.94 46 GLN B O 1
ATOM 1781 N N . THR B 1 47 ? 19.422 -19.844 -13.719 1 92.75 47 THR B N 1
ATOM 1782 C CA . THR B 1 47 ? 19.188 -20.859 -14.742 1 92.75 47 THR B CA 1
ATOM 1783 C C . THR B 1 47 ? 19.328 -22.25 -14.156 1 92.75 47 THR B C 1
ATOM 1785 O O . THR B 1 47 ? 20.312 -22.547 -13.477 1 92.75 47 THR B O 1
ATOM 1788 N N . GLU B 1 48 ? 18.281 -23.016 -14.289 1 90.94 48 GLU B N 1
ATOM 1789 C CA . GLU B 1 48 ? 18.328 -24.391 -13.789 1 90.94 48 GLU B CA 1
ATOM 1790 C C . GLU B 1 48 ? 17.828 -25.375 -14.836 1 90.94 48 GLU B C 1
ATOM 1792 O O . GLU B 1 48 ? 17.078 -25 -15.75 1 90.94 48 GLU B O 1
ATOM 1797 N N . LEU B 1 49 ? 18.281 -26.672 -14.711 1 85.88 49 LEU B N 1
ATOM 1798 C CA . LEU B 1 49 ? 17.828 -27.75 -15.57 1 85.88 49 LEU B CA 1
ATOM 1799 C C . LEU B 1 49 ? 16.609 -28.438 -14.977 1 85.88 49 LEU B C 1
ATOM 1801 O O . LEU B 1 49 ? 16.688 -29.031 -13.898 1 85.88 49 LEU B O 1
ATOM 1805 N N . VAL B 1 50 ? 15.484 -28.094 -15.648 1 79.31 50 VAL B N 1
ATOM 1806 C CA . VAL B 1 50 ? 14.258 -28.672 -15.109 1 79.31 50 VAL B CA 1
ATOM 1807 C C . VAL B 1 50 ? 13.68 -29.688 -16.109 1 79.31 50 VAL B C 1
ATOM 1809 O O . VAL B 1 50 ? 13.953 -29.609 -17.312 1 79.31 50 VAL B O 1
ATOM 1812 N N . SER B 1 51 ? 13.07 -30.75 -15.445 1 73.75 51 SER B N 1
ATOM 1813 C CA . SER B 1 51 ? 12.414 -31.75 -16.281 1 73.75 51 SER B CA 1
ATOM 1814 C C . SER B 1 51 ? 11.062 -31.25 -16.781 1 73.75 51 SER B C 1
ATOM 1816 O O . SER B 1 51 ? 10.266 -30.719 -16.016 1 73.75 51 SER B O 1
ATOM 1818 N N . ALA B 1 52 ? 10.977 -30.859 -18.047 1 63.06 52 ALA B N 1
ATOM 1819 C CA . ALA B 1 52 ? 9.68 -30.469 -18.609 1 63.06 52 ALA B CA 1
ATOM 1820 C C . ALA B 1 52 ? 8.781 -31.688 -18.812 1 63.06 52 ALA B C 1
ATOM 1822 O O . ALA B 1 52 ? 9.273 -32.781 -19.094 1 63.06 52 ALA B O 1
ATOM 1823 N N . PRO B 1 53 ? 7.402 -31.484 -18.531 1 59.75 53 PRO B N 1
ATOM 1824 C CA . PRO B 1 53 ? 6.543 -32.656 -18.797 1 59.75 53 PRO B CA 1
ATOM 1825 C C . PRO B 1 53 ? 6.609 -33.094 -20.25 1 59.75 53 PRO B C 1
ATOM 1827 O O . PRO B 1 53 ? 6.465 -32.281 -21.172 1 59.75 53 PRO B O 1
ATOM 1830 N N . GLY B 1 54 ? 6.98 -34.375 -20.438 1 57.59 54 GLY B N 1
ATOM 1831 C CA . GLY B 1 54 ? 6.93 -35 -21.75 1 57.59 54 GLY B CA 1
ATOM 1832 C C . GLY B 1 54 ? 8.289 -35.125 -22.406 1 57.59 54 GLY B C 1
ATOM 1833 O O . GLY B 1 54 ? 8.422 -35.719 -23.469 1 57.59 54 GLY B O 1
ATOM 1834 N N . ILE B 1 55 ? 9.25 -34.344 -21.891 1 61.53 55 ILE B N 1
ATOM 1835 C CA . ILE B 1 55 ? 10.547 -34.406 -22.547 1 61.53 55 ILE B CA 1
ATOM 1836 C C . ILE B 1 55 ? 11.539 -35.156 -21.656 1 61.53 55 ILE B C 1
ATOM 1838 O O . ILE B 1 55 ? 11.742 -34.781 -20.5 1 61.53 55 ILE B O 1
ATOM 1842 N N . PRO B 1 56 ? 12.055 -36.219 -22.109 1 68.38 56 PRO B N 1
ATOM 1843 C CA . PRO B 1 56 ? 12.977 -37.062 -21.328 1 68.38 56 PRO B CA 1
ATOM 1844 C C . PRO B 1 56 ? 14.305 -36.344 -21.047 1 68.38 56 PRO B C 1
ATOM 1846 O O . PRO B 1 56 ? 15.195 -36.906 -20.422 1 68.38 56 PRO B O 1
ATOM 1849 N N . PHE B 1 57 ? 14.539 -35.031 -21.5 1 71.94 57 PHE B N 1
ATOM 1850 C CA . PHE B 1 57 ? 15.789 -34.312 -21.234 1 71.94 57 PHE B CA 1
ATOM 1851 C C . PHE B 1 57 ? 15.539 -33.062 -20.422 1 71.94 57 PHE B C 1
ATOM 1853 O O . PHE B 1 57 ? 14.445 -32.5 -20.453 1 71.94 57 PHE B O 1
ATOM 1860 N N . ARG B 1 58 ? 16.422 -32.844 -19.578 1 76.62 58 ARG B N 1
ATOM 1861 C CA . ARG B 1 58 ? 16.391 -31.625 -18.797 1 76.62 58 ARG B CA 1
ATOM 1862 C C . ARG B 1 58 ? 16.656 -30.406 -19.672 1 76.62 58 ARG B C 1
ATOM 1864 O O . ARG B 1 58 ? 17.562 -30.422 -20.5 1 76.62 58 ARG B O 1
ATOM 1871 N N . VAL B 1 59 ? 15.719 -29.484 -19.688 1 78.81 59 VAL B N 1
ATOM 1872 C CA . VAL B 1 59 ? 15.883 -28.25 -20.438 1 78.81 59 VAL B CA 1
ATOM 1873 C C . VAL B 1 59 ? 16.25 -27.109 -19.484 1 78.81 59 VAL B C 1
ATOM 1875 O O . VAL B 1 59 ? 15.844 -27.109 -18.312 1 78.81 59 VAL B O 1
ATOM 1878 N N . SER B 1 60 ? 17.172 -26.328 -19.984 1 83.56 60 SER B N 1
ATOM 1879 C CA . SER B 1 60 ? 17.578 -25.172 -19.188 1 83.56 60 SER B CA 1
ATOM 1880 C C . SER B 1 60 ? 16.5 -24.078 -19.203 1 83.56 60 SER B C 1
ATOM 1882 O O . SER B 1 60 ? 16.188 -23.531 -20.266 1 83.56 60 SER B O 1
ATOM 1884 N N . VAL B 1 61 ? 15.922 -23.922 -18.078 1 87 61 VAL B N 1
ATOM 1885 C CA . VAL B 1 61 ? 14.914 -22.875 -17.953 1 87 61 VAL B CA 1
ATOM 1886 C C . VAL B 1 61 ? 15.43 -21.75 -17.047 1 87 61 VAL B C 1
ATOM 1888 O O . VAL B 1 61 ? 15.93 -22.031 -15.953 1 87 61 VAL B O 1
ATOM 1891 N N . LYS B 1 62 ? 15.32 -20.531 -17.5 1 90.62 62 LYS B N 1
ATOM 1892 C CA . LYS B 1 62 ? 15.781 -19.359 -16.781 1 90.62 62 LYS B CA 1
ATOM 1893 C C . LYS B 1 62 ? 14.625 -18.672 -16.062 1 90.62 62 LYS B C 1
ATOM 1895 O O . LYS B 1 62 ? 13.578 -18.406 -16.656 1 90.62 62 LYS B O 1
ATOM 1900 N N . ALA B 1 63 ? 14.898 -18.453 -14.82 1 92.56 63 ALA B N 1
ATOM 1901 C CA . ALA B 1 63 ? 13.945 -17.688 -14.023 1 92.56 63 ALA B CA 1
ATOM 1902 C C . ALA B 1 63 ? 14.367 -16.234 -13.922 1 92.56 63 ALA B C 1
ATOM 1904 O O . ALA B 1 63 ? 15.5 -15.938 -13.523 1 92.56 63 ALA B O 1
ATOM 1905 N N . LYS B 1 64 ? 13.5 -15.352 -14.32 1 93.5 64 LYS B N 1
ATOM 1906 C CA . LYS B 1 64 ? 13.734 -13.914 -14.273 1 93.5 64 LYS B CA 1
ATOM 1907 C C . LYS B 1 64 ? 12.531 -13.18 -13.695 1 93.5 64 LYS B C 1
ATOM 1909 O O . LYS B 1 64 ? 11.406 -13.695 -13.719 1 93.5 64 LYS B O 1
ATOM 1914 N N . PHE B 1 65 ? 12.812 -11.945 -13.25 1 92.25 65 PHE B N 1
ATOM 1915 C CA . PHE B 1 65 ? 11.719 -11.18 -12.664 1 92.25 65 PHE B CA 1
ATOM 1916 C C . PHE B 1 65 ? 10.703 -10.797 -13.734 1 92.25 65 PHE B C 1
ATOM 1918 O O . PHE B 1 65 ? 9.523 -10.602 -13.43 1 92.25 65 PHE B O 1
ATOM 1925 N N . THR B 1 66 ? 11.07 -10.695 -14.984 1 93.62 66 THR B N 1
ATOM 1926 C CA . THR B 1 66 ? 10.195 -10.281 -16.078 1 93.62 66 THR B CA 1
ATOM 1927 C C . THR B 1 66 ? 9.164 -11.367 -16.375 1 93.62 66 THR B C 1
ATOM 1929 O O . THR B 1 66 ? 8.219 -11.141 -17.141 1 93.62 66 THR B O 1
ATOM 1932 N N . ASP B 1 67 ? 9.297 -12.516 -15.797 1 92.81 67 ASP B N 1
ATOM 1933 C CA . ASP B 1 67 ? 8.375 -13.617 -16.016 1 92.81 67 ASP B CA 1
ATOM 1934 C C . ASP B 1 67 ? 7.09 -13.438 -15.211 1 92.81 67 ASP B C 1
ATOM 1936 O O . ASP B 1 67 ? 6.113 -14.164 -15.414 1 92.81 67 ASP B O 1
ATOM 1940 N N . SER B 1 68 ? 7.141 -12.562 -14.312 1 94.38 68 SER B N 1
ATOM 1941 C CA . SER B 1 68 ? 5.977 -12.312 -13.469 1 94.38 68 SER B CA 1
ATOM 1942 C C . SER B 1 68 ? 5.566 -10.844 -13.508 1 94.38 68 SER B C 1
ATOM 1944 O O . SER B 1 68 ? 6.359 -9.969 -13.156 1 94.38 68 SER B O 1
ATOM 1946 N N . PRO B 1 69 ? 4.375 -10.578 -13.891 1 95.56 69 PRO B N 1
ATOM 1947 C CA . PRO B 1 69 ? 3.898 -9.195 -13.914 1 95.56 69 PRO B CA 1
ATOM 1948 C C . PRO B 1 69 ? 3.973 -8.523 -12.539 1 95.56 69 PRO B C 1
ATOM 1950 O O . PRO B 1 69 ? 4.164 -7.305 -12.453 1 95.56 69 PRO B O 1
ATOM 1953 N N . ALA B 1 70 ? 3.711 -9.297 -11.492 1 96.44 70 ALA B N 1
ATOM 1954 C CA . ALA B 1 70 ? 3.801 -8.734 -10.148 1 96.44 70 ALA B CA 1
ATOM 1955 C C . ALA B 1 70 ? 5.184 -8.148 -9.891 1 96.44 70 ALA B C 1
ATOM 1957 O O . ALA B 1 70 ? 5.309 -7.078 -9.289 1 96.44 70 ALA B O 1
ATOM 1958 N N . PHE B 1 71 ? 6.23 -8.773 -10.359 1 97.69 71 PHE B N 1
ATOM 1959 C CA . PHE B 1 71 ? 7.598 -8.328 -10.125 1 97.69 71 PHE B CA 1
ATOM 1960 C C . PHE B 1 71 ? 7.965 -7.184 -11.062 1 97.69 71 PHE B C 1
ATOM 1962 O O . PHE B 1 71 ? 8.734 -6.293 -10.695 1 97.69 71 PHE B O 1
ATOM 1969 N N . ILE B 1 72 ? 7.395 -7.172 -12.227 1 97.56 72 ILE B N 1
ATOM 1970 C CA . ILE B 1 72 ? 7.566 -6.035 -13.125 1 97.56 72 ILE B CA 1
ATOM 1971 C C . ILE B 1 72 ? 6.969 -4.781 -12.492 1 97.56 72 ILE B C 1
ATOM 1973 O O . ILE B 1 72 ? 7.598 -3.721 -12.484 1 97.56 72 ILE B O 1
ATOM 1977 N N . TYR B 1 73 ? 5.77 -5 -12.016 1 98 73 TYR B N 1
ATOM 1978 C CA . TYR B 1 73 ? 5.129 -3.902 -11.305 1 98 73 TYR B CA 1
ATOM 1979 C C . TYR B 1 73 ? 5.977 -3.449 -10.125 1 98 73 TYR B C 1
ATOM 1981 O O . TYR B 1 73 ? 6.133 -2.25 -9.883 1 98 73 TYR B O 1
ATOM 1989 N N . PHE B 1 74 ? 6.488 -4.352 -9.453 1 98.44 74 PHE B N 1
ATOM 1990 C CA . PHE B 1 74 ? 7.336 -4.07 -8.305 1 98.44 74 PHE B CA 1
ATOM 1991 C C . PHE B 1 74 ? 8.523 -3.207 -8.703 1 98.44 74 PHE B C 1
ATOM 1993 O O . PHE B 1 74 ? 8.773 -2.164 -8.094 1 98.44 74 PHE B O 1
ATOM 2000 N N . VAL B 1 75 ? 9.242 -3.568 -9.719 1 98.44 75 VAL B N 1
ATOM 2001 C CA . VAL B 1 75 ? 10.43 -2.848 -10.164 1 98.44 75 VAL B CA 1
ATOM 2002 C C . VAL B 1 75 ? 10.031 -1.466 -10.68 1 98.44 75 VAL B C 1
ATOM 2004 O O . VAL B 1 75 ? 10.68 -0.467 -10.359 1 98.44 75 VAL B O 1
ATOM 2007 N N . ALA B 1 76 ? 9.016 -1.405 -11.398 1 98.19 76 ALA B N 1
ATOM 2008 C CA . ALA B 1 76 ? 8.547 -0.123 -11.922 1 98.19 76 ALA B CA 1
ATOM 2009 C C . ALA B 1 76 ? 8.164 0.824 -10.789 1 98.19 76 ALA B C 1
ATOM 2011 O O . ALA B 1 76 ? 8.594 1.981 -10.773 1 98.19 76 ALA B O 1
ATOM 2012 N N . ALA B 1 77 ? 7.355 0.289 -9.883 1 98.31 77 ALA B N 1
ATOM 2013 C CA . ALA B 1 77 ? 6.879 1.106 -8.766 1 98.31 77 ALA B CA 1
ATOM 2014 C C . ALA B 1 77 ? 8.039 1.606 -7.918 1 98.31 77 ALA B C 1
ATOM 2016 O O . ALA B 1 77 ? 8.086 2.783 -7.551 1 98.31 77 ALA B O 1
ATOM 2017 N N . LEU B 1 78 ? 8.961 0.729 -7.637 1 98.62 78 LEU B N 1
ATOM 2018 C CA . LEU B 1 78 ? 10.086 1.116 -6.789 1 98.62 78 LEU B CA 1
ATOM 2019 C C . LEU B 1 78 ? 11.039 2.039 -7.539 1 98.62 78 LEU B C 1
ATOM 2021 O O . LEU B 1 78 ? 11.695 2.889 -6.93 1 98.62 78 LEU B O 1
ATOM 2025 N N . SER B 1 79 ? 11.109 1.902 -8.852 1 98.56 79 SER B N 1
ATOM 2026 C CA . SER B 1 79 ? 11.906 2.838 -9.633 1 98.56 79 SER B CA 1
ATOM 2027 C C . SER B 1 79 ? 11.336 4.25 -9.57 1 98.56 79 SER B C 1
ATOM 2029 O O . SER B 1 79 ? 12.07 5.223 -9.43 1 98.56 79 SER B O 1
ATOM 2031 N N . VAL B 1 80 ? 10.078 4.344 -9.633 1 98.06 80 VAL B N 1
ATOM 2032 C CA . VAL B 1 80 ? 9.414 5.637 -9.508 1 98.06 80 VAL B CA 1
ATOM 2033 C C . VAL B 1 80 ? 9.672 6.219 -8.125 1 98.06 80 VAL B C 1
ATOM 2035 O O . VAL B 1 80 ? 9.969 7.41 -7.988 1 98.06 80 VAL B O 1
ATOM 2038 N N . ALA B 1 81 ? 9.547 5.387 -7.145 1 97.94 81 ALA B N 1
ATOM 2039 C CA . ALA B 1 81 ? 9.797 5.836 -5.777 1 97.94 81 ALA B CA 1
ATOM 2040 C C . ALA B 1 81 ? 11.25 6.285 -5.605 1 97.94 81 ALA B C 1
ATOM 2042 O O . ALA B 1 81 ? 11.531 7.23 -4.863 1 97.94 81 ALA B O 1
ATOM 2043 N N . CYS B 1 82 ? 12.109 5.598 -6.258 1 97.81 82 CYS B N 1
ATOM 2044 C CA . CYS B 1 82 ? 13.523 5.969 -6.219 1 97.81 82 CYS B CA 1
ATOM 2045 C C . CYS B 1 82 ? 13.734 7.352 -6.828 1 97.81 82 CYS B C 1
ATOM 2047 O O . CYS B 1 82 ? 14.398 8.203 -6.23 1 97.81 82 CYS B O 1
ATOM 2049 N N . LEU B 1 83 ? 13.219 7.562 -7.992 1 97.38 83 LEU B N 1
ATOM 2050 C CA . LEU B 1 83 ? 13.297 8.867 -8.633 1 97.38 83 LEU B CA 1
ATOM 2051 C C . LEU B 1 83 ? 12.664 9.945 -7.758 1 97.38 83 LEU B C 1
ATOM 2053 O O . LEU B 1 83 ? 13.219 11.039 -7.613 1 97.38 83 LEU B O 1
ATOM 2057 N N . TYR B 1 84 ? 11.57 9.625 -7.219 1 97 84 TYR B N 1
ATOM 2058 C CA . TYR B 1 84 ? 10.875 10.531 -6.309 1 97 84 TYR B CA 1
ATOM 2059 C C . TYR B 1 84 ? 11.766 10.922 -5.137 1 97 84 TYR B C 1
ATOM 2061 O O . TYR B 1 84 ? 11.828 12.086 -4.758 1 97 84 TYR B O 1
ATOM 2069 N N . SER B 1 85 ? 12.383 9.945 -4.598 1 95.44 85 SER B N 1
ATOM 2070 C CA . SER B 1 85 ? 13.242 10.195 -3.449 1 95.44 85 SER B CA 1
ATOM 2071 C C . SER B 1 85 ? 14.391 11.141 -3.814 1 95.44 85 SER B C 1
ATOM 2073 O O . SER B 1 85 ? 14.781 11.984 -3.008 1 95.44 85 SER B O 1
ATOM 2075 N N . ILE B 1 86 ? 14.898 11.039 -4.988 1 94.75 86 ILE B N 1
ATOM 2076 C CA . ILE B 1 86 ? 15.953 11.938 -5.453 1 94.75 86 ILE B CA 1
ATOM 2077 C C . ILE B 1 86 ? 15.422 13.367 -5.523 1 94.75 86 ILE B C 1
ATOM 2079 O O . ILE B 1 86 ? 16.047 14.289 -5 1 94.75 86 ILE B O 1
ATOM 2083 N N . ILE B 1 87 ? 14.32 13.523 -6.113 1 93.56 87 ILE B N 1
ATOM 2084 C CA . ILE B 1 87 ? 13.711 14.836 -6.305 1 93.56 87 ILE B CA 1
ATOM 2085 C C . ILE B 1 87 ? 13.422 15.469 -4.945 1 93.56 87 ILE B C 1
ATOM 2087 O O . ILE B 1 87 ? 13.734 16.641 -4.723 1 93.56 87 ILE B O 1
ATOM 2091 N N . THR B 1 88 ? 12.875 14.766 -4.074 1 92.5 88 THR B N 1
ATOM 2092 C CA . THR B 1 88 ? 12.492 15.312 -2.779 1 92.5 88 THR B CA 1
ATOM 2093 C C . THR B 1 88 ? 13.719 15.578 -1.918 1 92.5 88 THR B C 1
ATOM 2095 O O . THR B 1 88 ? 13.727 16.5 -1.097 1 92.5 88 THR B O 1
ATOM 2098 N N . MET B 1 89 ? 14.695 14.742 -2.051 1 90.19 89 MET B N 1
ATOM 2099 C CA . MET B 1 89 ? 15.945 15 -1.34 1 90.19 89 MET B CA 1
ATOM 2100 C C . MET B 1 89 ? 16.547 16.344 -1.753 1 90.19 89 MET B C 1
ATOM 2102 O O . MET B 1 89 ? 16.953 17.125 -0.902 1 90.19 89 MET B O 1
ATOM 2106 N N . LEU B 1 90 ? 16.578 16.688 -3.006 1 88.81 90 LEU B N 1
ATOM 2107 C CA . LEU B 1 90 ? 17.094 17.953 -3.514 1 88.81 90 LEU B CA 1
ATOM 2108 C C . LEU B 1 90 ? 16.219 19.125 -3.064 1 88.81 90 LEU B C 1
ATOM 2110 O O . LEU B 1 90 ? 16.734 20.188 -2.715 1 88.81 90 LEU B O 1
ATOM 2114 N N . ALA B 1 91 ? 14.953 18.875 -3.102 1 87 91 ALA B N 1
ATOM 2115 C CA . ALA B 1 91 ? 14.023 19.906 -2.652 1 87 91 ALA B CA 1
ATOM 2116 C C . ALA B 1 91 ? 14.211 20.203 -1.167 1 87 91 ALA B C 1
ATOM 2118 O O . ALA B 1 91 ? 14.141 21.359 -0.742 1 87 91 ALA B O 1
ATOM 2119 N N . SER B 1 92 ? 14.391 19.234 -0.411 1 83.75 92 SER B N 1
ATOM 2120 C CA . SER B 1 92 ? 14.602 19.406 1.022 1 83.75 92 SER B CA 1
ATOM 2121 C C . SER B 1 92 ? 15.875 20.203 1.299 1 83.75 92 SER B C 1
ATOM 2123 O O . SER B 1 92 ? 15.906 21.031 2.213 1 83.75 92 SER B O 1
ATOM 2125 N N . LEU B 1 93 ? 16.859 20.016 0.563 1 83.12 93 LEU B N 1
ATOM 2126 C CA . LEU B 1 93 ? 18.109 20.719 0.725 1 83.12 93 LEU B CA 1
ATOM 2127 C C . LEU B 1 93 ? 17.969 22.172 0.278 1 83.12 93 LEU B C 1
ATOM 2129 O O . LEU B 1 93 ? 18.656 23.062 0.806 1 83.12 93 LEU B O 1
ATOM 2133 N N . SER B 1 94 ? 17.094 22.453 -0.593 1 78.81 94 SER B N 1
ATOM 2134 C CA . SER B 1 94 ? 16.906 23.797 -1.124 1 78.81 94 SER B CA 1
ATOM 2135 C C . SER B 1 94 ? 16.125 24.672 -0.155 1 78.81 94 SER B C 1
ATOM 2137 O O . SER B 1 94 ? 16.172 25.906 -0.248 1 78.81 94 SER B O 1
ATOM 2139 N N . VAL B 1 95 ? 15.25 24.125 0.656 1 73.38 95 VAL B N 1
ATOM 2140 C CA . VAL B 1 95 ? 14.453 24.859 1.622 1 73.38 95 VAL B CA 1
ATOM 2141 C C . VAL B 1 95 ? 15.367 25.609 2.588 1 73.38 95 VAL B C 1
ATOM 2143 O O . VAL B 1 95 ? 14.992 26.656 3.119 1 73.38 95 VAL B O 1
ATOM 2146 N N . VAL B 1 96 ? 16.562 25.125 2.873 1 67.69 96 VAL B N 1
ATOM 2147 C CA . VAL B 1 96 ? 17.531 25.828 3.707 1 67.69 96 VAL B CA 1
ATOM 2148 C C . VAL B 1 96 ? 17.734 27.234 3.162 1 67.69 96 VAL B C 1
ATOM 2150 O O . VAL B 1 96 ? 17.891 28.188 3.932 1 67.69 96 VAL B O 1
ATOM 2153 N N . SER B 1 97 ? 17.516 27.406 1.971 1 69.06 97 SER B N 1
ATOM 2154 C CA . SER B 1 97 ? 17.812 28.703 1.367 1 69.06 97 SER B CA 1
ATOM 2155 C C . SER B 1 97 ? 16.547 29.562 1.304 1 69.06 97 SER B C 1
ATOM 2157 O O . SER B 1 97 ? 16.641 30.797 1.186 1 69.06 97 SER B O 1
ATOM 2159 N N . LYS B 1 98 ? 15.391 29.047 1.333 1 68.81 98 LYS B N 1
ATOM 2160 C CA . LYS B 1 98 ? 14.156 29.828 1.269 1 68.81 98 LYS B CA 1
ATOM 2161 C C . LYS B 1 98 ? 13.164 29.375 2.334 1 68.81 98 LYS B C 1
ATOM 2163 O O . LYS B 1 98 ? 12.242 28.609 2.043 1 68.81 98 LYS B O 1
ATOM 2168 N N . PRO B 1 99 ? 13.336 29.891 3.531 1 64.31 99 PRO B N 1
ATOM 2169 C CA . PRO B 1 99 ? 12.492 29.438 4.645 1 64.31 99 PRO B CA 1
ATOM 2170 C C . PRO B 1 99 ? 11.031 29.859 4.488 1 64.31 99 PRO B C 1
ATOM 2172 O O . PRO B 1 99 ? 10.141 29.234 5.066 1 64.31 99 PRO B O 1
ATOM 2175 N N . ALA B 1 100 ? 10.758 30.906 3.672 1 61.47 100 ALA B N 1
ATOM 2176 C CA . ALA B 1 100 ? 9.406 31.438 3.541 1 61.47 100 ALA B CA 1
ATOM 2177 C C . ALA B 1 100 ? 8.477 30.406 2.914 1 61.47 100 ALA B C 1
ATOM 2179 O O . ALA B 1 100 ? 7.277 30.375 3.209 1 61.47 100 ALA B O 1
ATOM 2180 N N . SER B 1 101 ? 8.969 29.578 2.172 1 69 101 SER B N 1
ATOM 2181 C CA . SER B 1 101 ? 8.125 28.625 1.459 1 69 101 SER B CA 1
ATOM 2182 C C . SER B 1 101 ? 8.102 27.281 2.164 1 69 101 SER B C 1
ATOM 2184 O O . SER B 1 101 ? 7.652 26.281 1.592 1 69 101 SER B O 1
ATOM 2186 N N . ALA B 1 102 ? 8.484 27.25 3.396 1 76.06 102 ALA B N 1
ATOM 2187 C CA . ALA B 1 102 ? 8.68 26 4.129 1 76.06 102 ALA B CA 1
ATOM 2188 C C . ALA B 1 102 ? 7.344 25.297 4.383 1 76.06 102 ALA B C 1
ATOM 2190 O O . ALA B 1 102 ? 7.23 24.078 4.215 1 76.06 102 ALA B O 1
ATOM 2191 N N . LYS B 1 103 ? 6.395 26.109 4.574 1 79 103 LYS B N 1
ATOM 2192 C CA . LYS B 1 103 ? 5.098 25.516 4.887 1 79 103 LYS B CA 1
ATOM 2193 C C . LYS B 1 103 ? 4.496 24.828 3.664 1 79 103 LYS B C 1
ATOM 2195 O O . LYS B 1 103 ? 3.955 23.734 3.766 1 79 103 LYS B O 1
ATOM 2200 N N . ARG B 1 104 ? 4.621 25.484 2.574 1 82.62 104 ARG B N 1
ATOM 2201 C CA . ARG B 1 104 ? 4.09 24.938 1.336 1 82.62 104 ARG B CA 1
ATOM 2202 C C . ARG B 1 104 ? 4.852 23.672 0.931 1 82.62 104 ARG B C 1
ATOM 2204 O O . ARG B 1 104 ? 4.254 22.703 0.445 1 82.62 104 ARG B O 1
ATOM 2211 N N . LEU B 1 105 ? 6.012 23.672 1.114 1 84.88 105 LEU B N 1
ATOM 2212 C CA . LEU B 1 105 ? 6.84 22.531 0.759 1 84.88 105 LEU B CA 1
ATOM 2213 C C . LEU B 1 105 ? 6.516 21.328 1.643 1 84.88 105 LEU B C 1
ATOM 2215 O O . LEU B 1 105 ? 6.477 20.188 1.164 1 84.88 105 LEU B O 1
ATOM 2219 N N . LEU B 1 106 ? 6.258 21.641 2.854 1 83.12 106 LEU B N 1
ATOM 2220 C CA . LEU B 1 106 ? 5.906 20.578 3.783 1 83.12 106 LEU B CA 1
ATOM 2221 C C . LEU B 1 106 ? 4.578 19.938 3.395 1 83.12 106 LEU B C 1
ATOM 2223 O O . LEU B 1 106 ? 4.414 18.719 3.508 1 83.12 106 LEU B O 1
ATOM 2227 N N . LEU B 1 107 ? 3.748 20.766 2.93 1 86.25 107 LEU B N 1
ATOM 2228 C CA . LEU B 1 107 ? 2.467 20.234 2.477 1 86.25 107 LEU B CA 1
ATOM 2229 C C . LEU B 1 107 ? 2.645 19.359 1.242 1 86.25 107 LEU B C 1
ATOM 2231 O O . LEU B 1 107 ? 2.041 18.281 1.143 1 86.25 107 LEU B O 1
ATOM 2235 N N . TYR B 1 108 ? 3.451 19.828 0.352 1 87.94 108 TYR B N 1
ATOM 2236 C CA . TYR B 1 108 ? 3.723 19.047 -0.852 1 87.94 108 TYR B CA 1
ATOM 2237 C C . TYR B 1 108 ? 4.375 17.719 -0.504 1 87.94 108 TYR B C 1
ATOM 2239 O O . TYR B 1 108 ? 4.031 16.672 -1.075 1 87.94 108 TYR B O 1
ATOM 2247 N N . PHE B 1 109 ? 5.23 17.672 0.384 1 88.5 109 PHE B N 1
ATOM 2248 C CA . PHE B 1 109 ? 5.879 16.453 0.827 1 88.5 109 PHE B CA 1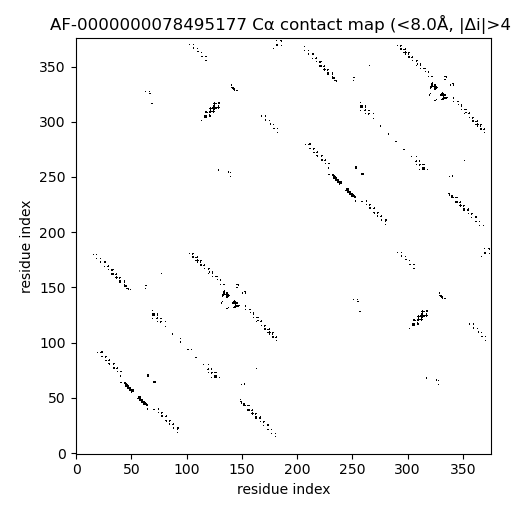
ATOM 2249 C C . PHE B 1 109 ? 4.871 15.5 1.468 1 88.5 109 PHE B C 1
ATOM 2251 O O . PHE B 1 109 ? 4.883 14.297 1.201 1 88.5 109 PHE B O 1
ATOM 2258 N N . ALA B 1 110 ? 4.059 16.031 2.25 1 88.44 110 ALA B N 1
ATOM 2259 C CA . ALA B 1 110 ? 3.061 15.203 2.92 1 88.44 110 ALA B CA 1
ATOM 2260 C C . ALA B 1 110 ? 2.141 14.531 1.906 1 88.44 110 ALA B C 1
ATOM 2262 O O . ALA B 1 110 ? 1.822 13.344 2.039 1 88.44 110 ALA B O 1
ATOM 2263 N N . PHE B 1 111 ? 1.841 15.203 0.844 1 91.25 111 PHE B N 1
ATOM 2264 C CA . PHE B 1 111 ? 0.912 14.688 -0.154 1 91.25 111 PHE B CA 1
ATOM 2265 C C . PHE B 1 111 ? 1.58 13.617 -1.012 1 91.25 111 PHE B C 1
ATOM 2267 O O . PHE B 1 111 ? 1.056 12.508 -1.153 1 91.25 111 PHE B O 1
ATOM 2274 N N . TRP B 1 112 ? 2.662 13.945 -1.516 1 94.44 112 TRP B N 1
ATOM 2275 C CA . TRP B 1 112 ? 3.312 13.023 -2.445 1 94.44 112 TRP B CA 1
ATOM 2276 C C . TRP B 1 112 ? 3.881 11.82 -1.71 1 94.44 112 TRP B C 1
ATOM 2278 O O . TRP B 1 112 ? 3.934 10.719 -2.262 1 94.44 112 TRP B O 1
ATOM 2288 N N . ASP B 1 113 ? 4.23 12.008 -0.492 1 95.69 113 ASP B N 1
ATOM 2289 C CA . ASP B 1 113 ? 4.715 10.875 0.289 1 95.69 113 ASP B CA 1
ATOM 2290 C C . ASP B 1 113 ? 3.607 9.844 0.51 1 95.69 113 ASP B C 1
ATOM 2292 O O . ASP B 1 113 ? 3.854 8.641 0.463 1 95.69 113 ASP B O 1
ATOM 2296 N N . VAL B 1 114 ? 2.467 10.312 0.743 1 96.12 114 VAL B N 1
ATOM 2297 C CA . VAL B 1 114 ? 1.354 9.406 0.997 1 96.12 114 VAL B CA 1
ATOM 2298 C C . VAL B 1 114 ? 0.992 8.664 -0.286 1 96.12 114 VAL B C 1
ATOM 2300 O O . VAL B 1 114 ? 0.711 7.461 -0.255 1 96.12 114 VAL B O 1
ATOM 2303 N N . VAL B 1 115 ? 1.043 9.289 -1.392 1 96.69 115 VAL B N 1
ATOM 2304 C CA . VAL B 1 115 ? 0.766 8.656 -2.678 1 96.69 115 VAL B CA 1
ATOM 2305 C C . VAL B 1 115 ? 1.83 7.605 -2.977 1 96.69 115 VAL B C 1
ATOM 2307 O O . VAL B 1 115 ? 1.508 6.484 -3.373 1 96.69 115 VAL B O 1
ATOM 2310 N N . MET B 1 116 ? 3.045 7.973 -2.752 1 97.69 116 MET B N 1
ATOM 2311 C CA . MET B 1 116 ? 4.145 7.039 -2.998 1 97.69 116 MET B CA 1
ATOM 2312 C C . MET B 1 116 ? 4.055 5.836 -2.064 1 97.69 116 MET B C 1
ATOM 2314 O O . MET B 1 116 ? 4.41 4.723 -2.449 1 97.69 116 MET B O 1
ATOM 2318 N N . LEU B 1 117 ? 3.598 6.082 -0.874 1 97.88 117 LEU B N 1
ATOM 2319 C CA . LEU B 1 117 ? 3.398 4.973 0.055 1 97.88 117 LEU B CA 1
ATOM 2320 C C . LEU B 1 117 ? 2.395 3.971 -0.503 1 97.88 117 LEU B C 1
ATOM 2322 O O . LEU B 1 117 ? 2.631 2.762 -0.463 1 97.88 117 LEU B O 1
ATOM 2326 N N . GLY B 1 118 ? 1.284 4.504 -0.985 1 98 118 GLY B N 1
ATOM 2327 C CA . GLY B 1 118 ? 0.298 3.617 -1.579 1 98 118 GLY B CA 1
ATOM 2328 C C . GLY B 1 118 ? 0.862 2.764 -2.699 1 98 118 GLY B C 1
ATOM 2329 O O . GLY B 1 118 ? 0.602 1.561 -2.762 1 98 118 GLY B O 1
ATOM 2330 N N . ILE B 1 119 ? 1.677 3.355 -3.51 1 98.12 119 ILE B N 1
ATOM 2331 C CA . ILE B 1 119 ? 2.26 2.676 -4.664 1 98.12 119 ILE B CA 1
ATOM 2332 C C . ILE B 1 119 ? 3.268 1.63 -4.191 1 98.12 119 ILE B C 1
ATOM 2334 O O . ILE B 1 119 ? 3.197 0.466 -4.59 1 98.12 119 ILE B O 1
ATOM 2338 N N . VAL B 1 120 ? 4.129 2.037 -3.303 1 98.5 12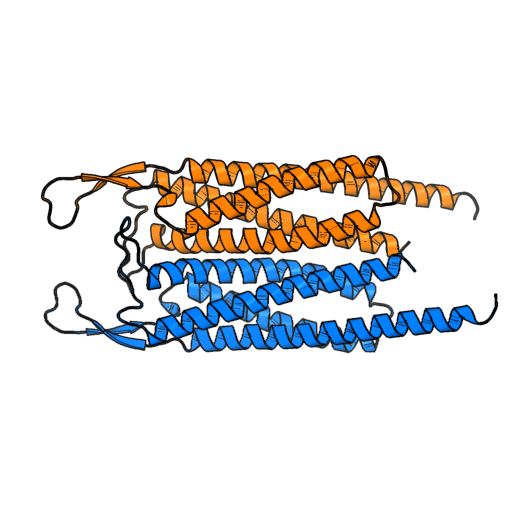0 VAL B N 1
ATOM 2339 C CA . VAL B 1 120 ? 5.191 1.154 -2.832 1 98.5 120 VAL B CA 1
ATOM 2340 C C . VAL B 1 120 ? 4.594 0.02 -2.004 1 98.5 120 VAL B C 1
ATOM 2342 O O . VAL B 1 120 ? 4.992 -1.138 -2.145 1 98.5 120 VAL B O 1
ATOM 2345 N N . ALA B 1 121 ? 3.621 0.307 -1.189 1 98.5 121 ALA B N 1
ATOM 2346 C CA . ALA B 1 121 ? 2.994 -0.716 -0.357 1 98.5 121 ALA B CA 1
ATOM 2347 C C . ALA B 1 121 ? 2.234 -1.728 -1.211 1 98.5 121 ALA B C 1
ATOM 2349 O O . ALA B 1 121 ? 2.281 -2.932 -0.947 1 98.5 121 ALA B O 1
ATOM 2350 N N . SER B 1 122 ? 1.577 -1.22 -2.223 1 98.5 122 SER B N 1
ATOM 2351 C CA . SER B 1 122 ? 0.856 -2.137 -3.1 1 98.5 122 SER B CA 1
ATOM 2352 C C . SER B 1 122 ? 1.819 -3.018 -3.889 1 98.5 122 SER B C 1
ATOM 2354 O O . SER B 1 122 ? 1.565 -4.211 -4.078 1 98.5 122 SER B O 1
ATOM 2356 N N . ALA B 1 123 ? 2.906 -2.393 -4.352 1 98.62 123 ALA B N 1
ATOM 2357 C CA . ALA B 1 123 ? 3.916 -3.176 -5.059 1 98.62 123 ALA B CA 1
ATOM 2358 C C . ALA B 1 123 ? 4.555 -4.211 -4.137 1 98.62 123 ALA B C 1
ATOM 2360 O O . ALA B 1 123 ? 4.801 -5.348 -4.547 1 98.62 123 ALA B O 1
ATOM 2361 N N . THR B 1 124 ? 4.836 -3.828 -2.92 1 98.62 124 THR B N 1
ATOM 2362 C CA . THR B 1 124 ? 5.402 -4.734 -1.926 1 98.62 124 THR B CA 1
ATOM 2363 C C . THR B 1 124 ? 4.43 -5.867 -1.614 1 98.62 124 THR B C 1
ATOM 2365 O O . THR B 1 124 ? 4.832 -7.027 -1.499 1 98.62 124 THR B O 1
ATOM 2368 N N . GLY B 1 125 ? 3.174 -5.559 -1.521 1 98.5 125 GLY B N 1
ATOM 2369 C CA . GLY B 1 125 ? 2.16 -6.582 -1.315 1 98.5 125 GLY B CA 1
ATOM 2370 C C . GLY B 1 125 ? 2.062 -7.562 -2.467 1 98.5 125 GLY B C 1
ATOM 2371 O O . GLY B 1 125 ? 1.965 -8.773 -2.25 1 98.5 125 GLY B O 1
ATOM 2372 N N . ALA B 1 126 ? 2.066 -6.98 -3.674 1 98.31 126 ALA B N 1
ATOM 2373 C CA . ALA B 1 126 ? 2.02 -7.84 -4.855 1 98.31 126 ALA B CA 1
ATOM 2374 C C . ALA B 1 126 ? 3.215 -8.789 -4.895 1 98.31 126 ALA B C 1
ATOM 2376 O O . ALA B 1 126 ? 3.051 -9.992 -5.094 1 98.31 126 ALA B O 1
ATOM 2377 N N . SER B 1 127 ? 4.371 -8.234 -4.68 1 98.06 127 SER B N 1
ATOM 2378 C CA . SER B 1 127 ? 5.582 -9.047 -4.648 1 98.06 127 SER B CA 1
ATOM 2379 C C . SER B 1 127 ? 5.527 -10.078 -3.525 1 98.06 127 SER B C 1
ATOM 2381 O O . SER B 1 127 ? 5.859 -11.25 -3.736 1 98.06 127 SER B O 1
ATOM 2383 N N . GLY B 1 128 ? 5.094 -9.664 -2.391 1 97.31 128 GLY B N 1
ATOM 2384 C CA . GLY B 1 128 ? 5 -10.578 -1.258 1 97.31 128 GLY B CA 1
ATOM 2385 C C . GLY B 1 128 ? 4.012 -11.703 -1.479 1 97.31 128 GLY B C 1
ATOM 2386 O O . GLY B 1 128 ? 4.277 -12.852 -1.103 1 97.31 128 GLY B O 1
ATOM 2387 N N . GLY B 1 129 ? 2.873 -11.406 -2.055 1 97 129 GLY B N 1
ATOM 2388 C CA . GLY B 1 129 ? 1.874 -12.422 -2.334 1 97 129 GLY B CA 1
ATOM 2389 C C . GLY B 1 129 ? 2.365 -13.492 -3.293 1 97 129 GLY B C 1
ATOM 2390 O O . GLY B 1 129 ? 2.203 -14.688 -3.035 1 97 129 GLY B O 1
ATOM 2391 N N . VAL B 1 130 ? 2.998 -13.055 -4.328 1 96.38 130 VAL B N 1
ATOM 2392 C CA . VAL B 1 130 ? 3.469 -13.984 -5.344 1 96.38 130 VAL B CA 1
ATOM 2393 C C . VAL B 1 130 ? 4.688 -14.742 -4.824 1 96.38 130 VAL B C 1
ATOM 2395 O O . VAL B 1 130 ? 4.824 -15.945 -5.059 1 96.38 130 VAL B O 1
ATOM 2398 N N . ALA B 1 131 ? 5.52 -13.984 -4.102 1 96.69 131 ALA B N 1
ATOM 2399 C CA . ALA B 1 131 ? 6.703 -14.633 -3.535 1 96.69 131 ALA B CA 1
ATOM 2400 C C . ALA B 1 131 ? 6.312 -15.727 -2.545 1 96.69 131 ALA B C 1
ATOM 2402 O O . ALA B 1 131 ? 6.984 -16.75 -2.451 1 96.69 131 ALA B O 1
ATOM 2403 N N . TYR B 1 132 ? 5.309 -15.57 -1.871 1 95.81 132 TYR B N 1
ATOM 2404 C CA . TYR B 1 132 ? 4.852 -16.562 -0.91 1 95.81 132 TYR B CA 1
ATOM 2405 C C . TYR B 1 132 ? 4.398 -17.844 -1.616 1 95.81 132 TYR B C 1
ATOM 2407 O O . TYR B 1 132 ? 4.68 -18.953 -1.158 1 95.81 132 TYR B O 1
ATOM 2415 N N . ILE B 1 133 ? 3.729 -17.672 -2.705 1 95.38 133 ILE B N 1
ATOM 2416 C CA . ILE B 1 133 ? 3.297 -18.828 -3.5 1 95.38 133 ILE B CA 1
ATOM 2417 C C . ILE B 1 133 ? 4.52 -19.562 -4.039 1 95.38 133 ILE B C 1
ATOM 2419 O O . ILE B 1 133 ? 4.539 -20.797 -4.078 1 95.38 133 ILE B O 1
ATOM 2423 N N . GLY B 1 134 ? 5.48 -18.797 -4.488 1 94.75 134 GLY B N 1
ATOM 2424 C CA . GLY B 1 134 ? 6.699 -19.438 -4.957 1 94.75 134 GLY B CA 1
ATOM 2425 C C . GLY B 1 134 ? 7.402 -20.25 -3.877 1 94.75 134 GLY B C 1
ATOM 2426 O O . GLY B 1 134 ? 8.008 -21.281 -4.16 1 94.75 134 GLY B O 1
ATOM 2427 N N . LEU B 1 135 ? 7.312 -19.797 -2.656 1 94.75 135 LEU B N 1
ATOM 2428 C CA . LEU B 1 135 ? 8.008 -20.422 -1.534 1 94.75 135 LEU B CA 1
ATOM 2429 C C . LEU B 1 135 ? 7.238 -21.625 -1.01 1 94.75 135 LEU B C 1
ATOM 2431 O O . LEU B 1 135 ? 7.82 -22.688 -0.764 1 94.75 135 LEU B O 1
ATOM 2435 N N . LYS B 1 136 ? 5.859 -21.5 -0.867 1 95.12 136 LYS B N 1
ATOM 2436 C CA . LYS B 1 136 ? 5.074 -22.516 -0.18 1 95.12 136 LYS B CA 1
ATOM 2437 C C . LYS B 1 136 ? 4.207 -23.297 -1.165 1 95.12 136 LYS B C 1
ATOM 2439 O O . LYS B 1 136 ? 3.688 -24.359 -0.832 1 95.12 136 LYS B O 1
ATOM 2444 N N . GLY B 1 137 ? 4.094 -22.734 -2.377 1 93.75 137 GLY B N 1
ATOM 2445 C CA . GLY B 1 137 ? 3.145 -23.328 -3.299 1 93.75 137 GLY B CA 1
ATOM 2446 C C . GLY B 1 137 ? 1.703 -23.188 -2.855 1 93.75 137 GLY B C 1
ATOM 2447 O O . GLY B 1 137 ? 1.405 -22.391 -1.951 1 93.75 137 GLY B O 1
ATOM 2448 N N . ASN B 1 138 ? 0.774 -23.781 -3.631 1 92.88 138 ASN B N 1
ATOM 2449 C CA . ASN B 1 138 ? -0.651 -23.828 -3.324 1 92.88 138 ASN B CA 1
ATOM 2450 C C . ASN B 1 138 ? -1.288 -25.141 -3.758 1 92.88 138 ASN B C 1
ATOM 2452 O O . ASN B 1 138 ? -1.489 -25.375 -4.953 1 92.88 138 ASN B O 1
ATOM 2456 N N . ASP B 1 139 ? -1.664 -25.938 -2.787 1 88 139 ASP B N 1
ATOM 2457 C CA . ASP B 1 139 ? -2.182 -27.266 -3.076 1 88 139 ASP B CA 1
ATOM 2458 C C . ASP B 1 139 ? -3.584 -27.188 -3.678 1 88 139 ASP B C 1
ATOM 2460 O O . ASP B 1 139 ? -3.936 -28 -4.543 1 88 139 ASP B O 1
ATOM 2464 N N . HIS B 1 140 ? -4.254 -26.234 -3.18 1 85.81 140 HIS B N 1
ATOM 2465 C CA . HIS B 1 140 ? -5.625 -26.125 -3.67 1 85.81 140 HIS B CA 1
ATOM 2466 C C . HIS B 1 140 ? -5.648 -25.781 -5.156 1 85.81 140 HIS B C 1
ATOM 2468 O O . HIS B 1 140 ? -6.438 -26.344 -5.914 1 85.81 140 HIS B O 1
ATOM 2474 N N . SER B 1 141 ? -4.75 -24.938 -5.645 1 88 141 SER B N 1
ATOM 2475 C CA . SER B 1 141 ? -4.684 -24.516 -7.035 1 88 141 SER B CA 1
ATOM 2476 C C . SER B 1 141 ? -3.666 -25.344 -7.82 1 88 141 SER B C 1
ATOM 2478 O O . SER B 1 141 ? -3.531 -25.172 -9.031 1 88 141 SER B O 1
ATOM 2480 N N . ARG B 1 142 ? -2.945 -26.094 -7.098 1 87.69 142 ARG B N 1
ATOM 2481 C CA . ARG B 1 142 ? -1.916 -26.953 -7.691 1 87.69 142 ARG B CA 1
ATOM 2482 C C . ARG B 1 142 ? -0.784 -26.109 -8.273 1 87.69 142 ARG B C 1
ATOM 2484 O O . ARG B 1 142 ? -0.305 -26.375 -9.375 1 87.69 142 ARG B O 1
ATOM 2491 N N . TRP B 1 143 ? -0.515 -25.062 -7.715 1 91.81 143 TRP B N 1
ATOM 2492 C CA . TRP B 1 143 ? 0.654 -24.266 -8.055 1 91.81 143 TRP B CA 1
ATOM 2493 C C . TRP B 1 143 ? 1.895 -24.766 -7.328 1 91.81 143 TRP B C 1
ATOM 2495 O O . TRP B 1 143 ? 1.936 -24.766 -6.094 1 91.81 143 TRP B O 1
ATOM 2505 N N . THR B 1 144 ? 2.906 -25.078 -8.039 1 90.94 144 THR B N 1
ATOM 2506 C CA . THR B 1 144 ? 4.09 -25.719 -7.477 1 90.94 144 THR B CA 1
ATOM 2507 C C . THR B 1 144 ? 5.035 -24.688 -6.871 1 90.94 144 THR B C 1
ATOM 2509 O O . THR B 1 144 ? 5.02 -23.516 -7.273 1 90.94 144 THR B O 1
ATOM 2512 N N . LYS B 1 145 ? 5.84 -25.234 -5.918 1 92.44 145 LYS B N 1
ATOM 2513 C CA . LYS B 1 145 ? 6.883 -24.406 -5.312 1 92.44 145 LYS B CA 1
ATOM 2514 C C . LYS B 1 145 ? 8.023 -24.156 -6.293 1 92.44 145 LYS B C 1
ATOM 2516 O O . LYS B 1 145 ? 8.539 -25.094 -6.906 1 92.44 145 LYS B O 1
ATOM 2521 N N . ILE B 1 146 ? 8.414 -23 -6.398 1 92.62 146 ILE B N 1
ATOM 2522 C CA . ILE B 1 146 ? 9.461 -22.625 -7.348 1 92.62 146 ILE B CA 1
ATOM 2523 C C . ILE B 1 146 ? 10.797 -22.5 -6.621 1 92.62 146 ILE B C 1
ATOM 2525 O O . ILE B 1 146 ? 11.852 -22.734 -7.211 1 92.62 146 ILE B O 1
ATOM 2529 N N . CYS B 1 147 ? 10.719 -22.25 -5.371 1 94.12 147 CYS B N 1
ATOM 2530 C CA . CYS B 1 147 ? 11.93 -21.906 -4.637 1 94.12 147 CYS B CA 1
ATOM 2531 C C . CYS B 1 147 ? 12.75 -23.141 -4.32 1 94.12 147 CYS B C 1
ATOM 2533 O O . CYS B 1 147 ? 13.93 -23.047 -3.963 1 94.12 147 CYS B O 1
ATOM 2535 N N . ASN B 1 148 ? 12.148 -24.312 -4.523 1 91.81 148 ASN B N 1
ATOM 2536 C CA . ASN B 1 148 ? 12.914 -25.547 -4.375 1 91.81 148 ASN B CA 1
ATOM 2537 C C . ASN B 1 148 ? 13.922 -25.719 -5.512 1 91.81 148 ASN B C 1
ATOM 2539 O O . ASN B 1 148 ? 14.969 -26.344 -5.324 1 91.81 148 ASN B O 1
ATOM 2543 N N . VAL B 1 149 ? 13.594 -25.172 -6.637 1 90.06 149 VAL B N 1
ATOM 2544 C CA . VAL B 1 149 ? 14.422 -25.297 -7.828 1 90.06 149 VAL B CA 1
ATOM 2545 C C . VAL B 1 149 ? 15.297 -24.062 -7.98 1 90.06 149 VAL B C 1
ATOM 2547 O O . VAL B 1 149 ? 16.5 -24.172 -8.227 1 90.06 149 VAL B O 1
ATOM 2550 N N . TYR B 1 150 ? 14.695 -22.891 -7.758 1 93.25 150 TYR B N 1
ATOM 2551 C CA . TYR B 1 150 ? 15.375 -21.609 -7.926 1 93.25 150 TYR B CA 1
ATOM 2552 C C . TYR B 1 150 ? 15.586 -20.922 -6.586 1 93.25 150 TYR B C 1
ATOM 2554 O O . TYR B 1 150 ? 15.039 -19.844 -6.344 1 93.25 150 TYR B O 1
ATOM 2562 N N . ASP B 1 151 ? 16.453 -21.422 -5.82 1 93.06 151 ASP B N 1
ATOM 2563 C CA . ASP B 1 151 ? 16.656 -20.938 -4.461 1 93.06 151 ASP B CA 1
ATOM 2564 C C . ASP B 1 151 ? 17.297 -19.547 -4.465 1 93.06 151 ASP B C 1
ATOM 2566 O O . ASP B 1 151 ? 16.859 -18.656 -3.738 1 93.06 151 ASP B O 1
ATOM 2570 N N . LYS B 1 152 ? 18.359 -19.359 -5.27 1 94.44 152 LYS B N 1
ATOM 2571 C CA . LYS B 1 152 ? 19.031 -18.062 -5.344 1 94.44 152 LYS B CA 1
ATOM 2572 C C . LYS B 1 152 ? 18.094 -16.969 -5.852 1 94.44 152 LYS B C 1
ATOM 2574 O O . LYS B 1 152 ? 18.047 -15.867 -5.309 1 94.44 152 LYS B O 1
ATOM 2579 N N . TYR B 1 153 ? 17.391 -17.344 -6.855 1 95.81 153 TYR B N 1
ATOM 2580 C CA . TYR B 1 153 ? 16.391 -16.438 -7.41 1 95.81 153 TYR B CA 1
ATOM 2581 C C . TYR B 1 153 ? 15.375 -16.031 -6.352 1 95.81 153 TYR B C 1
ATOM 2583 O O . TYR B 1 153 ? 15.094 -14.836 -6.18 1 95.81 153 TYR B O 1
ATOM 2591 N N . CYS B 1 154 ? 14.891 -16.938 -5.559 1 96 154 CYS B N 1
ATOM 2592 C CA . CYS B 1 154 ? 13.875 -16.672 -4.547 1 96 154 CYS B CA 1
ATOM 2593 C C . CYS B 1 154 ? 14.461 -15.867 -3.387 1 96 154 CYS B C 1
ATOM 2595 O O . CYS B 1 154 ? 13.766 -15.039 -2.793 1 96 154 CYS B O 1
ATOM 2597 N N . ARG B 1 155 ? 15.711 -16.125 -3.035 1 95.38 155 ARG B N 1
ATOM 2598 C CA . ARG B 1 155 ? 16.375 -15.344 -1.985 1 95.38 155 ARG B CA 1
ATOM 2599 C C . ARG B 1 155 ? 16.484 -13.875 -2.375 1 95.38 155 ARG B C 1
ATOM 2601 O O . ARG B 1 155 ? 16.25 -12.992 -1.548 1 95.38 155 ARG B O 1
ATOM 2608 N N . HIS B 1 156 ? 16.797 -13.648 -3.617 1 96.25 156 HIS B N 1
ATOM 2609 C CA . HIS B 1 156 ? 16.859 -12.281 -4.121 1 96.25 156 HIS B CA 1
ATOM 2610 C C . HIS B 1 156 ? 15.5 -11.602 -4.066 1 96.25 156 HIS B C 1
ATOM 2612 O O . HIS B 1 156 ? 15.391 -10.453 -3.623 1 96.25 156 HIS B O 1
ATOM 2618 N N . ILE B 1 157 ? 14.477 -12.32 -4.469 1 96.81 157 ILE B N 1
ATOM 2619 C CA . ILE B 1 157 ? 13.125 -11.781 -4.457 1 96.81 157 ILE B CA 1
ATOM 2620 C C . ILE B 1 157 ? 12.719 -11.445 -3.025 1 96.81 157 ILE B C 1
ATOM 2622 O O . ILE B 1 157 ? 12.18 -10.359 -2.764 1 96.81 157 ILE B O 1
ATOM 2626 N N . GLY B 1 158 ? 12.992 -12.422 -2.154 1 96.69 158 GLY B N 1
ATOM 2627 C CA . GLY B 1 158 ? 12.664 -12.203 -0.754 1 96.69 158 GLY B CA 1
ATOM 2628 C C . GLY B 1 158 ? 13.367 -11 -0.16 1 96.69 158 GLY B C 1
ATOM 2629 O O . GLY B 1 158 ? 12.758 -10.195 0.548 1 96.69 158 GLY B O 1
ATOM 2630 N N . SER B 1 159 ? 14.594 -10.922 -0.46 1 97.5 159 SER B N 1
ATOM 2631 C CA . SER B 1 159 ? 15.375 -9.812 0.065 1 97.5 159 SER B CA 1
ATOM 2632 C C . SER B 1 159 ? 14.891 -8.477 -0.503 1 97.5 159 SER B C 1
ATOM 2634 O O . SER B 1 159 ? 14.758 -7.496 0.229 1 97.5 159 SER B O 1
ATOM 2636 N N . ALA B 1 160 ? 14.641 -8.43 -1.78 1 98.38 160 ALA B N 1
ATOM 2637 C CA . ALA B 1 160 ? 14.141 -7.211 -2.412 1 98.38 160 ALA B CA 1
ATOM 2638 C C . ALA B 1 160 ? 12.805 -6.789 -1.805 1 98.38 160 ALA B C 1
ATOM 2640 O O . ALA B 1 160 ? 12.594 -5.609 -1.512 1 98.38 160 ALA B O 1
ATOM 2641 N N . THR B 1 16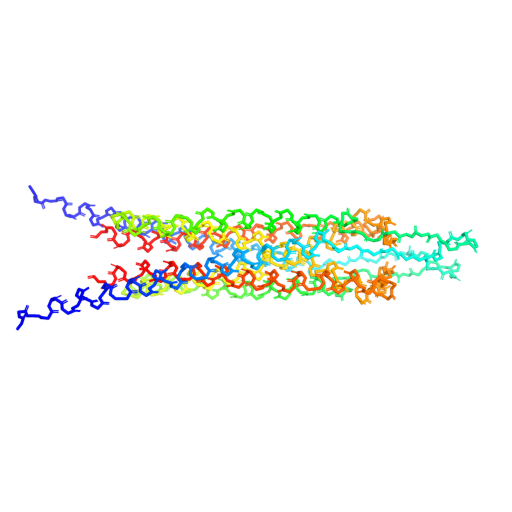1 ? 11.938 -7.73 -1.616 1 98.19 161 THR B N 1
ATOM 2642 C CA . THR B 1 161 ? 10.633 -7.457 -1.016 1 98.19 161 THR B CA 1
ATOM 2643 C C . THR B 1 161 ? 10.789 -6.965 0.419 1 98.19 161 THR B C 1
ATOM 2645 O O . THR B 1 161 ? 10.109 -6.023 0.837 1 98.19 161 THR B O 1
ATOM 2648 N N . GLY B 1 162 ? 11.688 -7.574 1.177 1 97.81 162 GLY B N 1
ATOM 2649 C CA . GLY B 1 162 ? 11.961 -7.129 2.535 1 97.81 162 GLY B CA 1
ATOM 2650 C C . GLY B 1 162 ? 12.445 -5.695 2.607 1 97.81 162 GLY B C 1
ATOM 2651 O O . GLY B 1 162 ? 11.969 -4.91 3.428 1 97.81 162 GLY B O 1
ATOM 2652 N N . VAL B 1 163 ? 13.352 -5.379 1.749 1 98.31 163 VAL B N 1
ATOM 2653 C CA . VAL B 1 163 ? 13.906 -4.031 1.712 1 98.31 163 VAL B CA 1
ATOM 2654 C C . VAL B 1 163 ? 12.82 -3.033 1.304 1 98.31 163 VAL B C 1
ATOM 2656 O O . VAL B 1 163 ? 12.797 -1.902 1.792 1 98.31 163 VAL B O 1
ATOM 2659 N N . SER B 1 164 ? 11.945 -3.463 0.424 1 98.5 164 SER B N 1
ATOM 2660 C CA . SER B 1 164 ? 10.859 -2.584 0.018 1 98.5 164 SER B CA 1
ATOM 2661 C C . SER B 1 164 ? 9.906 -2.311 1.179 1 98.5 164 SER B C 1
ATOM 2663 O O . SER B 1 164 ? 9.312 -1.231 1.266 1 98.5 164 SER B O 1
ATOM 2665 N N . LEU B 1 165 ? 9.742 -3.264 2.059 1 98.12 165 LEU B N 1
ATOM 2666 C CA . LEU B 1 165 ? 8.945 -3.035 3.258 1 98.12 165 LEU B CA 1
ATOM 2667 C C . LEU B 1 165 ? 9.555 -1.929 4.113 1 98.12 165 LEU B C 1
ATOM 2669 O O . LEU B 1 165 ? 8.836 -1.086 4.652 1 98.12 165 LEU B O 1
ATOM 2673 N N . LEU B 1 166 ? 10.82 -1.955 4.184 1 98.12 166 LEU B N 1
ATOM 2674 C CA . LEU B 1 166 ? 11.516 -0.882 4.887 1 98.12 166 LEU B CA 1
ATOM 2675 C C . LEU B 1 166 ? 11.234 0.466 4.23 1 98.12 166 LEU B C 1
ATOM 2677 O O . LEU B 1 166 ? 10.984 1.456 4.922 1 98.12 166 LEU B O 1
ATOM 2681 N N . ALA B 1 167 ? 11.273 0.451 2.945 1 98.25 167 ALA B N 1
ATOM 2682 C CA . ALA B 1 167 ? 10.984 1.687 2.221 1 98.25 167 ALA B CA 1
ATOM 2683 C C . ALA B 1 167 ? 9.586 2.199 2.543 1 98.25 167 ALA B C 1
ATOM 2685 O O . ALA B 1 167 ? 9.383 3.402 2.73 1 98.25 167 ALA B O 1
ATOM 2686 N N . ALA B 1 168 ? 8.664 1.311 2.635 1 98.25 168 ALA B N 1
ATOM 2687 C CA . ALA B 1 168 ? 7.297 1.696 2.963 1 98.25 168 ALA B CA 1
ATOM 2688 C C . ALA B 1 168 ? 7.219 2.299 4.363 1 98.25 168 ALA B C 1
ATOM 2690 O O . ALA B 1 168 ? 6.547 3.311 4.574 1 98.25 168 ALA B O 1
ATOM 2691 N N . VAL B 1 169 ? 7.863 1.715 5.266 1 97.62 169 VAL B N 1
ATOM 2692 C CA . VAL B 1 169 ? 7.883 2.217 6.633 1 97.62 169 VAL B CA 1
ATOM 2693 C C . VAL B 1 169 ? 8.516 3.607 6.664 1 97.62 169 VAL B C 1
ATOM 2695 O O . VAL B 1 169 ? 8.031 4.5 7.367 1 97.62 169 VAL B O 1
ATOM 2698 N N . LEU B 1 170 ? 9.523 3.783 5.914 1 97.56 170 LEU B N 1
ATOM 2699 C CA . LEU B 1 170 ? 10.18 5.086 5.848 1 97.56 170 LEU B CA 1
ATOM 2700 C C . LEU B 1 170 ? 9.234 6.145 5.297 1 97.56 170 LEU B C 1
ATOM 2702 O O . LEU B 1 170 ? 9.227 7.285 5.77 1 97.56 170 LEU B O 1
ATOM 2706 N N . LEU B 1 171 ? 8.469 5.75 4.328 1 97.25 171 LEU B N 1
ATOM 2707 C CA . LEU B 1 171 ? 7.512 6.695 3.764 1 97.25 171 LEU B CA 1
ATOM 2708 C C . LEU B 1 171 ? 6.449 7.074 4.793 1 97.25 171 LEU B C 1
ATOM 2710 O O . LEU B 1 171 ? 6.008 8.227 4.836 1 97.25 171 LEU B O 1
ATOM 2714 N N . VAL B 1 172 ? 6.039 6.141 5.605 1 96 172 VAL B N 1
ATOM 2715 C CA . VAL B 1 172 ? 5.109 6.434 6.691 1 96 172 VAL B CA 1
ATOM 2716 C C . VAL B 1 172 ? 5.734 7.445 7.648 1 96 172 VAL B C 1
ATOM 2718 O O . VAL B 1 172 ? 5.109 8.453 7.992 1 96 172 VAL B O 1
ATOM 2721 N N . LEU B 1 173 ? 6.914 7.227 7.996 1 95.38 173 LEU B N 1
ATOM 2722 C CA . LEU B 1 173 ? 7.613 8.094 8.938 1 95.38 173 LEU B CA 1
ATOM 2723 C C . LEU B 1 173 ? 7.789 9.492 8.352 1 95.38 173 LEU B C 1
ATOM 2725 O O . LEU B 1 173 ? 7.613 10.492 9.055 1 95.38 173 LEU B O 1
ATOM 2729 N N . LEU B 1 174 ? 8.148 9.531 7.145 1 94.81 174 LEU B N 1
ATOM 2730 C CA . LEU B 1 174 ? 8.328 10.82 6.48 1 94.81 174 LEU B CA 1
ATOM 2731 C C . LEU B 1 174 ? 7.02 11.602 6.449 1 94.81 174 LEU B C 1
ATOM 2733 O O . LEU B 1 174 ? 7 12.805 6.715 1 94.81 174 LEU B O 1
ATOM 2737 N N . SER B 1 175 ? 5.98 10.906 6.094 1 93.12 175 SER B N 1
ATOM 2738 C CA . SER B 1 175 ? 4.676 11.562 6.074 1 93.12 175 SER B CA 1
ATOM 2739 C C . SER B 1 175 ? 4.293 12.07 7.461 1 93.12 175 SER B C 1
ATOM 2741 O O . SER B 1 175 ? 3.768 13.172 7.602 1 93.12 175 SER B O 1
ATOM 2743 N N . MET B 1 176 ? 4.598 11.32 8.438 1 91.25 176 MET B N 1
ATOM 2744 C CA . MET B 1 176 ? 4.289 11.711 9.812 1 91.25 176 MET B CA 1
ATOM 2745 C C . MET B 1 176 ? 5.145 12.898 10.242 1 91.25 176 MET B C 1
ATOM 2747 O O . MET B 1 176 ? 4.668 13.797 10.938 1 91.25 176 MET B O 1
ATOM 2751 N N . LEU B 1 177 ? 6.297 12.867 9.875 1 90.12 177 LEU B N 1
ATOM 2752 C CA . LEU B 1 177 ? 7.203 13.953 10.211 1 90.12 177 LEU B CA 1
ATOM 2753 C C . LEU B 1 177 ? 6.727 15.266 9.602 1 90.12 177 LEU B C 1
ATOM 2755 O O . LEU B 1 177 ? 6.73 16.312 10.266 1 90.12 177 LEU B O 1
ATOM 2759 N N . SER B 1 178 ? 6.379 15.211 8.391 1 88.75 178 SER B N 1
ATOM 2760 C CA . SER B 1 178 ? 5.898 16.406 7.715 1 88.75 178 SER B CA 1
ATOM 2761 C C . SER B 1 178 ? 4.637 16.953 8.383 1 88.75 178 SER B C 1
ATOM 2763 O O . SER B 1 178 ? 4.516 18.156 8.602 1 88.75 178 SER B O 1
ATOM 2765 N N . SER B 1 179 ? 3.734 16.109 8.703 1 87 179 SER B N 1
ATOM 2766 C CA . SER B 1 179 ? 2.504 16.547 9.359 1 87 179 SER B CA 1
ATOM 2767 C C . SER B 1 179 ? 2.783 17.078 10.758 1 87 179 SER B C 1
ATOM 2769 O O . SER B 1 179 ? 2.156 18.047 11.195 1 87 179 SER B O 1
ATOM 2771 N N . TYR B 1 180 ? 3.654 16.422 11.43 1 86.69 180 TYR B N 1
ATOM 2772 C CA . TYR B 1 180 ? 4.016 16.875 12.766 1 86.69 180 TYR B CA 1
ATOM 2773 C C . TYR B 1 180 ? 4.676 18.25 12.727 1 86.69 180 TYR B C 1
ATOM 2775 O O . TYR B 1 180 ? 4.422 19.094 13.586 1 86.69 180 TYR B O 1
ATOM 2783 N N . SER B 1 181 ? 5.504 18.453 11.836 1 84.5 181 SER B N 1
ATOM 2784 C CA . SER B 1 181 ? 6.148 19.766 11.672 1 84.5 181 SER B CA 1
ATOM 2785 C C . SER B 1 181 ? 5.125 20.859 11.398 1 84.5 181 SER B C 1
ATOM 2787 O O . SER B 1 181 ? 5.246 21.969 11.914 1 84.5 181 SER B O 1
ATOM 2789 N N . LEU B 1 182 ? 4.207 20.578 10.602 1 80.88 182 LEU B N 1
ATOM 2790 C CA . LEU B 1 182 ? 3.141 21.531 10.32 1 80.88 182 LEU B CA 1
ATOM 2791 C C . LEU B 1 182 ? 2.34 21.828 11.586 1 80.88 182 LEU B C 1
ATOM 2793 O O . LEU B 1 182 ? 1.954 22.984 11.828 1 80.88 182 LEU B O 1
ATOM 2797 N N . TYR B 1 183 ? 2.113 20.875 12.391 1 80.12 183 TYR B N 1
ATOM 2798 C CA . TYR B 1 183 ? 1.388 21.016 13.648 1 80.12 183 TYR B CA 1
ATOM 2799 C C . TYR B 1 183 ? 2.152 21.906 14.625 1 80.12 183 TYR B C 1
ATOM 2801 O O . TYR B 1 183 ? 1.558 22.734 15.312 1 80.12 183 TYR B O 1
ATOM 2809 N N . LEU B 1 184 ? 3.436 21.781 14.68 1 81.06 184 LEU B N 1
ATOM 2810 C CA . LEU B 1 184 ? 4.254 22.562 15.594 1 81.06 184 LEU B CA 1
ATOM 2811 C C . LEU B 1 184 ? 4.242 24.047 15.203 1 81.06 184 LEU B C 1
ATOM 2813 O O . LEU B 1 184 ? 4.375 24.922 16.062 1 81.06 184 LEU B O 1
ATOM 2817 N N . ARG B 1 185 ? 4.047 24.312 14.031 1 76.25 185 ARG B N 1
ATOM 2818 C CA . ARG B 1 185 ? 4.027 25.703 13.57 1 76.25 185 ARG B CA 1
ATOM 2819 C C . ARG B 1 185 ? 2.695 26.359 13.891 1 76.25 185 ARG B C 1
ATOM 2821 O O . ARG B 1 185 ? 2.604 27.594 13.938 1 76.25 185 ARG B O 1
ATOM 2828 N N . ILE B 1 186 ? 1.706 25.672 14.039 1 69.25 186 ILE B N 1
ATOM 2829 C CA . ILE B 1 186 ? 0.407 26.188 14.453 1 69.25 186 ILE B CA 1
ATOM 2830 C C . ILE B 1 186 ? 0.406 26.453 15.953 1 69.25 186 ILE B C 1
ATOM 2832 O O . ILE B 1 186 ? -0.151 27.453 16.422 1 69.25 186 ILE B O 1
ATOM 2836 N N . ARG B 1 187 ? 0.918 25.547 16.688 1 61.09 187 ARG B N 1
ATOM 2837 C CA . ARG B 1 187 ? 0.911 25.656 18.141 1 61.09 187 ARG B CA 1
ATOM 2838 C C . ARG B 1 187 ? 1.722 26.859 18.609 1 61.09 187 ARG B C 1
ATOM 2840 O O . ARG B 1 187 ? 1.46 27.422 19.672 1 61.09 187 ARG B O 1
ATOM 2847 N N . ASP B 1 188 ? 2.666 27.375 17.812 1 53.91 188 ASP B N 1
ATOM 2848 C CA . ASP B 1 188 ? 3.426 28.562 18.188 1 53.91 188 ASP B CA 1
ATOM 2849 C C . ASP B 1 188 ? 2.725 29.844 17.719 1 53.91 188 ASP B C 1
ATOM 2851 O O . ASP B 1 188 ? 2.791 30.875 18.375 1 53.91 188 ASP B O 1
#

Organism: Citrus clementina (NCBI:txid85681)

Foldseek 3Di:
DPDVVVVVVVVVVVVVVVLLVVLLVLLVLLLVLLVLLLVLQQPLKDWFFDDDPPDPGTDIDMDHLVVDVLSVLQNVLSVVSNVVSVVLSVVSVCCVVPVPCVLVNLVVLLVVLVVSLVSLVVSLVSLVVVLVCLCPNDPVVRGDHNCVGRVSSSVSSVVSSVSSVVSSVSSVVSSVSSVVSNVVVVVD/DPPVVVVVVVVVVVVVVVLLVVLLVLLVLLLVLLVLLLVLQQPQKDWFFDDDPPDPGTDIDMDHLVVDVLSVLQNVLSVVSNVVSVVLSVVSVCCVVPVPCVLVNLVVLLVVLVVSLVSLVVSLVSLVVVLVCLCPNDPVVRGDHNCVGRVSSSVSSVVSSVSSVVSSVSSVVSSVSSVVVNVVVVVD

Radius of gyration: 24.84 Å; Cα contacts (8 Å, |Δi|>4): 531; chains: 2; bounding box: 38×90×54 Å

Secondary structure (DSSP, 8-state):
--THHHHHHHHHHHHHHHHHHHHHHHHHHHHHHHHHHHHHHHT-EEEEEEE-TT-SSEEEEEEEGGG-HHHHHHHHHHHHHHHHHHHHHHHHHHHTT-GGGHHHHHHHHHHHHHHHHHHHHHHHHHHHHHHHHHHH-BTTTTBPPSTTT-HHHHHHHHHHHHHHHHHHHHHHHHHHHHHHHHHHHHH-/--THHHHHHHHHHHHHHHHHHHHHHHHHHHHHHHHHHHHHHHT-EEEEEEE-TT-SSEEEEEEEGGG-HHHHHHHHHHHHHHHHHHHHHHHHHHHTT-GGGHHHHHHHHHHHHHHHHHHHHHHHHHHHHHHHHHHH-BTTTTBPPSTTT-HHHHHHHHHHHHHHHHHHHHHHHHHHHHHHHHHHHHH-

Sequence (376 aa):
MASEAPAKYEDQRAVRENYFGIDVGLRVLLFAATLVSVIVMATAKQTELVSAPGIPFRVSVKAKFTDSPAFIYFVAALSVACLYSIITMLASLSVVSKPASAKRLLLYFAFWDVVMLGIVASATGASGGVAYIGLKGNDHSRWTKICNVYDKYCRHIGSATGVSLLAAVLLVLLSMLSSYSLYLRIRDMASEAPAKYEDQRAVRENYFGIDVGLRVLLFAATLVSVIVMATAKQTELVSAPGIPFRVSVKAKFTDSPAFIYFVAALSVACLYSIITMLASLSVVSKPASAKRLLLYFAFWDVVMLGIVASATGASGGVAYIGLKGNDHSRWTKICNVYDKYCRHIGSATGVSLLAAVLLVLLSMLSSYSLYLRIRD